Protein AF-A0A2G5FBD2-F1 (afdb_monomer)

Foldseek 3Di:
DVVQQKDKDWQKKKKFFPADDDPPWDKDKDKAWADDPQFKIKIKIFIAGPPPRHTGMIMIIIIFMARNVVRDTDGDDPVNCVVCVVRHDPDDHPDDDPPDDQDDDDPVQFPDKDWFDADDPVQADPVQWGDPVVVVVVQCVRVVVCVVFKDWRMKMKGFDDTHHRPWIKMKTKHWDADPVRWIKIWIWIDTPVRHTGMTMMITIDTDDPDPPPDDDDDDPDDD

Organism: Aquilegia coerulea (NCBI:txid218851)

InterPro domains:
  IPR002864 Acyl-ACP thioesterase, N-terminal hotdog domain [PF01643] (1-82)
  IPR029069 HotDog domain superfamily [SSF54637] (1-96)
  IPR029069 HotDog domain superfamily [SSF54637] (103-205)
  IPR045023 Acyl-[acyl-carrier-protein] hydrolase FATA/B [PTHR31727] (1-208)
  IPR049427 Acyl-ACP thioesterase-like, C-terminal domain [PF20791] (108-205)

Nearest PDB structures (foldseek):
  5x04-assembly1_A  TM=9.557E-01  e=6.098E-27  Umbellularia californica
  5x04-assembly1_B  TM=9.628E-01  e=6.618E-26  Umbellularia californica
  8qs0-assembly2_DDD  TM=9.127E-01  e=4.480E-23  Lemna aequinoctialis
  8qrt-assembly2_DDD  TM=9.025E-01  e=4.862E-22  Lemna aequinoctialis
  8qs0-assembly2_CCC  TM=9.019E-01  e=2.033E-21  Lemna aequinoctialis

Sequence (223 aa):
MSKRNLIWVVARMQILVNRYPTWGDTVQVDTWVAANGKNGMRRDWLVRDGNSGETLARASSKWVMMNTSTRKLSKMPDDVRVEIEPYFMDCAPIVEEDGRKLPKLDESTSDYVRNGLTPRWNDLDLNQHVNNVKYIGWILESSISMLENHELAGITLEYRKECRKDNVLQSLTAVSKDAKGWPECVHLLRLDSGAEVVRGSTMWRPKRINNFGSVGRIPTDGM

Solvent-accessible surface area (backbone atoms only — not comparable to full-atom values): 12868 Å² total; per-residue (Å²): 95,70,95,70,42,41,44,85,41,70,42,32,40,38,38,41,42,75,47,83,83,58,94,89,63,55,72,42,79,48,73,53,37,24,77,38,76,92,45,29,38,30,41,40,38,44,31,22,35,60,86,79,63,46,71,24,32,39,28,36,32,39,32,37,36,30,28,70,85,79,72,40,82,39,78,61,52,68,70,55,43,67,71,49,54,86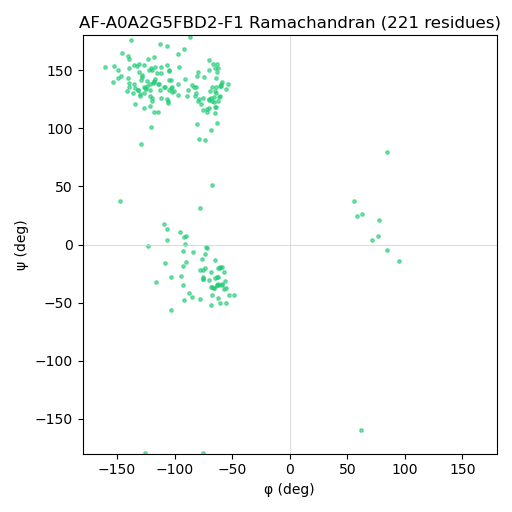,64,38,48,96,69,80,74,90,50,82,79,79,81,72,78,79,79,88,77,50,81,92,68,29,80,37,79,47,73,76,48,63,57,53,80,88,42,40,41,99,83,58,30,55,34,75,69,53,56,54,53,58,58,47,65,75,45,53,79,49,56,77,62,28,40,77,34,29,39,39,38,40,49,70,48,88,48,44,66,89,43,46,28,33,34,36,32,28,77,49,62,46,98,86,66,35,50,30,34,42,35,36,34,22,35,82,88,66,50,61,25,34,41,33,38,38,34,38,37,72,52,77,87,73,82,80,82,80,80,76,85,75,80,81,79,76,131

pLDDT: mean 88.01, std 12.95, range [35.06, 98.44]

Radius of gyration: 20.53 Å; Cα contacts (8 Å, |Δi|>4): 442; chains: 1; bounding box: 58×59×48 Å

Structure (mmCIF, N/CA/C/O backbone):
data_AF-A0A2G5FBD2-F1
#
_entry.id   AF-A0A2G5FBD2-F1
#
loop_
_atom_site.group_PDB
_atom_site.id
_atom_site.type_symbol
_atom_site.label_atom_id
_atom_site.label_alt_id
_atom_site.label_comp_id
_atom_site.label_asym_id
_atom_site.label_entity_id
_atom_site.label_seq_id
_atom_site.pdbx_PDB_ins_code
_atom_site.Cartn_x
_atom_site.Cartn_y
_atom_site.Cartn_z
_atom_site.occupancy
_atom_site.B_iso_or_equiv
_atom_site.auth_seq_id
_atom_site.auth_comp_id
_atom_site.auth_asym_id
_atom_site.auth_atom_id
_atom_site.pdbx_PDB_model_num
ATOM 1 N N . MET A 1 1 ? -18.553 -1.913 16.899 1.00 76.12 1 MET A N 1
ATOM 2 C CA . MET A 1 1 ? -18.626 -1.393 15.500 1.00 76.12 1 MET A CA 1
ATOM 3 C C . MET A 1 1 ? -19.766 -1.947 14.635 1.00 76.12 1 MET A C 1
ATOM 5 O O . MET A 1 1 ? -20.567 -1.147 14.161 1.00 76.12 1 MET A O 1
ATOM 9 N N . SER A 1 2 ? -19.887 -3.266 14.421 1.00 76.38 2 SER A N 1
ATOM 10 C CA . SER A 1 2 ? -20.839 -3.845 13.443 1.00 76.38 2 SER A CA 1
ATOM 11 C C . SER A 1 2 ? -22.308 -3.486 13.692 1.00 76.38 2 SER A C 1
ATOM 13 O O . SER A 1 2 ? -23.039 -3.224 12.745 1.00 76.38 2 SER A O 1
ATOM 15 N N . LYS A 1 3 ? -22.721 -3.348 14.963 1.00 82.75 3 LYS A N 1
ATOM 16 C CA . LYS A 1 3 ? -24.074 -2.894 15.350 1.00 82.75 3 LYS A CA 1
ATOM 17 C C . LYS A 1 3 ? -24.451 -1.504 14.807 1.00 82.75 3 LYS A C 1
ATOM 19 O O . LYS A 1 3 ? -25.628 -1.174 14.766 1.00 82.75 3 LYS A O 1
ATOM 24 N N . ARG A 1 4 ? -23.469 -0.684 14.408 1.00 82.12 4 ARG A N 1
ATOM 25 C CA . ARG A 1 4 ? -23.667 0.669 13.854 1.00 82.12 4 ARG A CA 1
ATOM 26 C C . ARG A 1 4 ? -23.424 0.751 12.348 1.00 82.12 4 ARG A C 1
ATOM 28 O O . ARG A 1 4 ? -23.297 1.855 11.822 1.00 82.12 4 ARG A O 1
ATOM 35 N N . ASN A 1 5 ? -23.337 -0.390 11.659 1.00 89.25 5 ASN A N 1
ATOM 36 C CA . ASN A 1 5 ? -23.013 -0.444 10.233 1.00 89.25 5 ASN A CA 1
ATOM 37 C C . ASN A 1 5 ? -21.687 0.268 9.921 1.00 89.25 5 ASN A C 1
ATOM 39 O O . ASN A 1 5 ? -21.585 0.966 8.920 1.00 89.25 5 ASN A O 1
ATOM 43 N N . LEU A 1 6 ? -20.685 0.152 10.802 1.00 90.00 6 LEU A N 1
ATOM 44 C CA . LEU A 1 6 ? -19.371 0.777 10.629 1.00 90.00 6 LEU A CA 1
ATOM 45 C C . LEU A 1 6 ? -18.306 -0.269 10.311 1.00 90.00 6 LEU A C 1
ATOM 47 O O . LEU A 1 6 ? -18.231 -1.299 10.984 1.00 90.00 6 LEU A O 1
ATOM 51 N N . ILE A 1 7 ? -17.460 0.047 9.333 1.00 90.62 7 ILE A N 1
ATOM 52 C CA . ILE A 1 7 ? -16.270 -0.725 8.963 1.00 90.62 7 ILE A CA 1
ATOM 53 C C . ILE A 1 7 ? -15.031 0.167 8.950 1.00 90.62 7 ILE A C 1
ATOM 55 O O . ILE A 1 7 ? -15.121 1.377 8.729 1.00 90.62 7 ILE A O 1
ATOM 59 N N . TRP A 1 8 ? -13.872 -0.451 9.157 1.00 90.88 8 TRP A N 1
ATOM 60 C CA . TRP A 1 8 ? -12.580 0.182 8.928 1.00 90.88 8 TRP A CA 1
ATOM 61 C C . TRP A 1 8 ? -12.220 0.117 7.449 1.00 90.88 8 TRP A C 1
ATOM 63 O O . TRP A 1 8 ? -12.241 -0.958 6.853 1.00 90.88 8 TRP A O 1
ATOM 73 N N . VAL A 1 9 ? -11.834 1.256 6.884 1.00 91.94 9 VAL A N 1
ATOM 74 C CA . VAL A 1 9 ? -11.276 1.337 5.533 1.00 91.94 9 VAL A CA 1
ATOM 75 C C . VAL A 1 9 ? -9.910 2.012 5.585 1.00 91.94 9 VAL A C 1
ATOM 77 O O . VAL A 1 9 ? -9.696 2.960 6.348 1.00 91.94 9 VAL A O 1
ATOM 80 N N . VAL A 1 10 ? -8.971 1.510 4.786 1.00 94.06 10 VAL A N 1
ATOM 81 C CA . VAL A 1 10 ? -7.649 2.126 4.626 1.00 94.06 10 VAL A CA 1
ATOM 82 C C . VAL A 1 10 ? -7.815 3.336 3.719 1.00 94.06 10 VAL A C 1
ATOM 84 O O . VAL A 1 10 ? -8.267 3.188 2.592 1.00 94.06 10 VAL A O 1
ATOM 87 N N . ALA A 1 11 ? -7.462 4.524 4.198 1.00 93.94 11 ALA A N 1
ATOM 88 C CA . ALA A 1 11 ? -7.479 5.753 3.404 1.00 93.94 11 ALA A CA 1
ATOM 89 C C . ALA A 1 11 ? -6.119 6.025 2.750 1.00 93.94 11 ALA A C 1
ATOM 91 O O . ALA A 1 11 ? -6.050 6.527 1.630 1.00 93.94 11 ALA A O 1
ATOM 92 N N . ARG A 1 12 ? -5.026 5.682 3.442 1.00 94.31 12 ARG A N 1
ATOM 93 C CA . ARG A 1 12 ? -3.659 5.882 2.952 1.00 94.31 12 ARG A CA 1
ATOM 94 C C . ARG A 1 12 ? -2.732 4.777 3.445 1.00 94.31 12 ARG A C 1
ATOM 96 O O . ARG A 1 12 ? -2.887 4.330 4.580 1.00 94.31 12 ARG A O 1
ATOM 103 N N . MET A 1 13 ? -1.766 4.381 2.625 1.00 95.44 13 MET A N 1
ATOM 104 C CA . MET A 1 13 ? -0.666 3.480 2.984 1.00 95.44 13 MET A CA 1
ATOM 105 C C . MET A 1 13 ? 0.644 4.056 2.452 1.00 95.44 13 MET A C 1
ATOM 107 O O . MET A 1 13 ? 0.693 4.475 1.300 1.00 95.44 13 MET A O 1
ATOM 111 N N . GLN A 1 14 ? 1.692 4.061 3.265 1.00 96.12 14 GLN A N 1
ATOM 112 C CA . GLN A 1 14 ? 3.043 4.434 2.861 1.00 96.12 14 GLN A CA 1
ATOM 113 C C . GLN A 1 14 ? 4.002 3.344 3.328 1.00 96.12 14 GLN A C 1
ATOM 115 O O . GLN A 1 14 ? 3.986 2.966 4.498 1.00 96.12 14 GLN A O 1
ATOM 120 N N . ILE A 1 15 ? 4.814 2.826 2.414 1.00 96.69 15 ILE A N 1
ATOM 121 C CA . ILE A 1 15 ? 5.791 1.766 2.660 1.00 96.69 15 ILE A CA 1
ATOM 122 C C . ILE A 1 15 ? 7.136 2.268 2.164 1.00 96.69 15 ILE A C 1
ATOM 124 O O . ILE A 1 15 ? 7.246 2.726 1.030 1.00 96.69 15 ILE A O 1
ATOM 128 N N . LEU A 1 16 ? 8.154 2.151 3.005 1.00 97.25 16 LEU A N 1
ATOM 129 C CA . LEU A 1 16 ? 9.543 2.427 2.676 1.00 97.25 16 LEU A CA 1
ATOM 130 C C . LEU A 1 16 ? 10.336 1.142 2.877 1.00 97.25 16 LEU A C 1
ATOM 132 O O . LEU A 1 16 ? 10.330 0.563 3.965 1.00 97.25 16 LEU A O 1
ATOM 136 N N . VAL A 1 17 ? 11.015 0.697 1.829 1.00 96.94 17 VAL A N 1
ATOM 137 C CA . VAL A 1 17 ? 11.845 -0.506 1.849 1.00 96.94 17 VAL A CA 1
ATOM 138 C C . VAL A 1 17 ? 13.295 -0.058 1.854 1.00 96.94 17 VAL A C 1
ATOM 140 O O . VAL A 1 17 ? 13.728 0.619 0.931 1.00 96.94 17 VAL A O 1
ATOM 143 N N . ASN A 1 18 ? 14.070 -0.445 2.859 1.00 95.56 18 ASN A N 1
ATOM 144 C CA . ASN A 1 18 ? 15.506 -0.175 2.930 1.00 95.56 18 ASN A CA 1
ATOM 145 C C . ASN A 1 18 ? 16.311 -1.273 2.215 1.00 95.56 18 ASN A C 1
ATOM 147 O O . ASN A 1 18 ? 17.262 -0.976 1.485 1.00 95.56 18 ASN A O 1
ATOM 151 N N . ARG A 1 19 ? 15.913 -2.536 2.418 1.00 95.00 19 ARG A N 1
ATOM 152 C CA . ARG A 1 19 ? 16.525 -3.734 1.831 1.00 95.00 19 ARG A CA 1
ATOM 153 C C . ARG A 1 19 ? 15.484 -4.848 1.731 1.00 95.00 19 ARG A C 1
ATOM 155 O O . ARG A 1 19 ? 14.701 -5.044 2.656 1.00 95.00 19 ARG A O 1
ATOM 162 N N . TYR A 1 20 ? 15.499 -5.589 0.627 1.00 95.38 20 TYR A N 1
ATOM 163 C CA . TYR A 1 20 ? 14.701 -6.804 0.494 1.00 95.38 20 TYR A CA 1
ATOM 164 C C . TYR A 1 20 ? 15.397 -7.991 1.178 1.00 95.38 20 TYR A C 1
ATOM 166 O O . TYR A 1 20 ? 16.609 -8.154 0.999 1.00 95.38 20 TYR A O 1
ATOM 174 N N . PRO A 1 21 ? 14.668 -8.818 1.950 1.00 95.19 21 PRO A N 1
ATOM 175 C CA . PRO A 1 21 ? 15.194 -10.098 2.408 1.00 95.19 21 PRO A CA 1
ATOM 176 C C . PRO A 1 21 ? 15.389 -11.042 1.216 1.00 95.19 21 PRO A C 1
ATOM 178 O O . PRO A 1 21 ? 14.728 -10.917 0.179 1.00 95.19 21 PRO A O 1
ATOM 181 N N . THR A 1 22 ? 16.295 -11.994 1.374 1.00 94.38 22 THR A N 1
ATOM 182 C CA . THR A 1 22 ? 16.583 -13.050 0.404 1.00 94.38 22 THR A CA 1
ATOM 183 C C . THR A 1 22 ? 16.043 -14.393 0.882 1.00 94.38 22 THR A C 1
ATOM 185 O O . THR A 1 22 ? 15.537 -14.532 1.996 1.00 94.38 22 THR A O 1
ATOM 188 N N . TRP A 1 23 ? 16.078 -15.394 0.005 1.00 95.50 23 TRP A N 1
ATOM 189 C CA . TRP A 1 23 ? 15.607 -16.728 0.354 1.00 95.50 23 TRP A CA 1
ATOM 190 C C . TRP A 1 23 ? 16.419 -17.304 1.523 1.00 95.50 23 TRP A C 1
ATOM 192 O O . TRP A 1 23 ? 17.644 -17.336 1.467 1.00 95.50 23 TRP A O 1
ATOM 202 N N . GLY A 1 24 ? 15.723 -17.767 2.563 1.00 95.12 24 GLY A N 1
ATOM 203 C CA . GLY A 1 24 ? 16.330 -18.291 3.789 1.00 95.12 24 GLY A CA 1
ATOM 204 C C . GLY A 1 24 ? 16.473 -17.268 4.921 1.00 95.12 24 GLY A C 1
ATOM 205 O O . GLY A 1 24 ? 16.657 -17.678 6.067 1.00 95.12 24 GLY A O 1
ATOM 206 N N . ASP A 1 25 ? 16.322 -15.967 4.649 1.00 95.75 25 ASP A N 1
ATOM 207 C CA . ASP A 1 25 ? 16.365 -14.945 5.699 1.00 95.75 25 ASP A CA 1
ATOM 208 C C . ASP A 1 25 ? 15.148 -15.071 6.628 1.00 95.75 25 ASP A C 1
ATOM 210 O O . ASP A 1 25 ? 14.003 -15.208 6.190 1.00 95.75 25 ASP A O 1
ATOM 214 N N . THR A 1 26 ? 15.389 -14.975 7.935 1.00 97.62 26 THR A N 1
ATOM 215 C CA . THR A 1 26 ? 14.318 -14.836 8.929 1.00 97.62 26 THR A CA 1
ATOM 216 C C . THR A 1 26 ? 14.009 -13.359 9.120 1.00 97.62 26 THR A C 1
ATOM 218 O O . THR A 1 26 ? 14.922 -12.555 9.299 1.00 97.62 26 THR A O 1
ATOM 221 N N . VAL A 1 27 ? 12.727 -12.993 9.114 1.00 97.81 27 VAL A N 1
ATOM 222 C CA . VAL A 1 27 ? 12.282 -11.614 9.353 1.00 97.81 27 VAL A CA 1
ATOM 223 C C . VAL A 1 27 ? 11.407 -11.533 10.596 1.00 97.81 27 VAL A C 1
ATOM 225 O O . VAL A 1 27 ? 10.554 -12.389 10.827 1.00 97.81 27 VAL A O 1
ATOM 228 N N . GLN A 1 28 ? 11.594 -10.477 11.379 1.00 98.31 28 GLN A N 1
ATOM 229 C CA . GLN A 1 28 ? 10.707 -10.102 12.472 1.00 98.31 28 GLN A CA 1
ATOM 230 C C . GLN A 1 28 ? 9.788 -8.974 12.007 1.00 98.31 28 GLN A C 1
ATOM 232 O O . GLN A 1 28 ? 10.248 -7.986 11.433 1.00 98.31 28 GLN A O 1
ATOM 237 N N . VAL A 1 29 ? 8.489 -9.114 12.268 1.00 98.31 29 VAL A N 1
ATOM 238 C CA . VAL A 1 29 ? 7.484 -8.099 11.943 1.00 98.31 29 VAL A CA 1
ATOM 239 C C . VAL A 1 29 ? 6.829 -7.625 13.227 1.00 98.31 29 VAL A C 1
ATOM 241 O O . VAL A 1 29 ? 6.096 -8.374 13.870 1.00 98.31 29 VAL A O 1
ATOM 244 N N . ASP A 1 30 ? 7.053 -6.361 13.561 1.00 97.44 30 ASP A N 1
ATOM 245 C CA . ASP A 1 30 ? 6.376 -5.686 14.659 1.00 97.44 30 ASP A CA 1
ATOM 246 C C . ASP A 1 30 ? 5.276 -4.785 14.085 1.00 97.44 30 ASP A C 1
ATOM 248 O O . ASP A 1 30 ? 5.491 -4.073 13.100 1.00 97.44 30 ASP A O 1
ATOM 252 N N . THR A 1 31 ? 4.086 -4.801 14.685 1.00 97.38 31 THR A N 1
ATOM 253 C CA . THR A 1 31 ? 2.990 -3.895 14.317 1.00 97.38 31 THR A CA 1
ATOM 254 C C . THR A 1 31 ? 2.246 -3.421 15.548 1.00 97.38 31 THR A C 1
ATOM 256 O O . THR A 1 31 ? 2.033 -4.172 16.498 1.00 97.38 31 THR A O 1
ATOM 259 N N . TRP A 1 32 ? 1.826 -2.166 15.517 1.00 96.81 32 TRP A N 1
ATOM 260 C CA . TRP A 1 32 ? 1.035 -1.553 16.570 1.00 96.81 32 TRP A CA 1
ATOM 261 C C . TRP A 1 32 ? 0.059 -0.557 15.959 1.00 96.81 32 TRP A C 1
ATOM 263 O O . TRP A 1 32 ? 0.153 -0.174 14.787 1.00 96.81 32 TRP A O 1
ATOM 273 N N . VAL A 1 33 ? -0.920 -0.169 16.763 1.00 95.88 33 VAL A N 1
ATOM 274 C CA . VAL A 1 33 ? -1.891 0.861 16.416 1.00 95.88 33 VAL A CA 1
ATOM 275 C C . VAL A 1 33 ? -1.661 2.081 17.290 1.00 95.88 33 VAL A C 1
ATOM 277 O O . VAL A 1 33 ? -1.246 1.964 18.438 1.00 95.88 33 VAL A O 1
ATOM 280 N N . ALA A 1 34 ? -1.927 3.254 16.739 1.00 94.56 34 ALA A N 1
ATOM 281 C CA . ALA A 1 34 ? -1.856 4.524 17.440 1.00 94.56 34 ALA A CA 1
ATOM 282 C C . ALA A 1 34 ? -3.033 5.405 17.011 1.00 94.56 34 ALA A C 1
ATOM 284 O O . ALA A 1 34 ? -3.625 5.211 15.942 1.00 94.56 34 ALA A O 1
ATOM 285 N N . ALA A 1 35 ? -3.369 6.403 17.823 1.00 92.12 35 ALA A N 1
ATOM 286 C CA . ALA A 1 35 ? -4.366 7.389 17.435 1.00 92.12 35 ALA A CA 1
ATOM 287 C C . ALA A 1 35 ? -3.888 8.194 16.210 1.00 92.12 35 ALA A C 1
ATOM 289 O O . ALA A 1 35 ? -2.711 8.534 16.079 1.00 92.12 35 ALA A O 1
ATOM 290 N N . ASN A 1 36 ? -4.813 8.538 15.312 1.00 89.31 36 ASN A N 1
ATOM 291 C CA . ASN A 1 36 ? -4.552 9.452 14.200 1.00 89.31 36 ASN A CA 1
ATOM 292 C C . ASN A 1 36 ? -5.622 10.547 14.167 1.00 89.31 36 ASN A C 1
ATOM 294 O O . ASN A 1 36 ? -6.654 10.431 13.495 1.00 89.31 36 ASN A O 1
ATOM 298 N N . GLY A 1 37 ? -5.377 11.614 14.928 1.00 86.44 37 GLY A N 1
ATOM 299 C CA . GLY A 1 37 ? -6.371 12.651 15.191 1.00 86.44 37 GLY A CA 1
ATOM 300 C C . GLY A 1 37 ? -7.594 12.100 15.935 1.00 86.44 37 GLY A C 1
ATOM 301 O O . GLY A 1 37 ? -7.549 11.042 16.554 1.00 86.44 37 GLY A O 1
ATOM 302 N N . LYS A 1 38 ? -8.726 12.811 15.865 1.00 81.75 38 LYS A N 1
ATOM 303 C CA . LYS A 1 38 ? -9.932 12.428 16.622 1.00 81.75 38 LYS A CA 1
ATOM 304 C C . LYS A 1 38 ? -10.688 11.231 16.036 1.00 81.75 38 LYS A C 1
ATOM 306 O O . LYS A 1 38 ? -11.378 10.546 16.779 1.00 81.75 38 LYS A O 1
ATOM 311 N N . ASN A 1 39 ? -10.612 10.992 14.727 1.00 85.44 39 ASN A N 1
ATOM 312 C CA . ASN A 1 39 ? -11.503 10.049 14.028 1.00 85.44 39 ASN A CA 1
ATOM 313 C C . ASN A 1 39 ? -10.774 8.928 13.278 1.00 85.44 39 ASN A C 1
ATOM 315 O O . ASN A 1 39 ? -11.431 8.104 12.647 1.00 85.44 39 ASN A O 1
ATOM 319 N N . GLY A 1 40 ? -9.444 8.920 13.304 1.00 90.88 40 GLY A N 1
ATOM 320 C CA . GLY A 1 40 ? -8.640 7.949 12.581 1.00 90.88 40 GLY A CA 1
ATOM 321 C C . GLY A 1 40 ? -7.803 7.091 13.512 1.00 90.88 40 GLY A C 1
ATOM 322 O O . GLY A 1 40 ? -7.517 7.459 14.651 1.00 90.88 40 GLY A O 1
ATOM 323 N N . MET A 1 41 ? -7.369 5.962 12.973 1.00 94.31 41 MET A N 1
ATOM 324 C CA . MET A 1 41 ? -6.363 5.098 13.572 1.00 94.31 41 MET A CA 1
ATOM 325 C C . MET A 1 41 ? -5.173 5.027 12.619 1.00 94.31 41 MET A C 1
ATOM 327 O O . MET A 1 41 ? -5.344 4.935 11.401 1.00 94.31 41 MET A O 1
ATOM 331 N N . ARG A 1 42 ? -3.967 5.076 13.171 1.00 95.25 42 ARG A N 1
ATOM 332 C CA . ARG A 1 42 ? -2.740 4.740 12.460 1.00 95.25 42 ARG A CA 1
ATOM 333 C C . ARG A 1 42 ? -2.382 3.301 12.792 1.00 95.25 42 ARG A C 1
ATOM 335 O O . ARG A 1 42 ? -2.495 2.898 13.946 1.00 95.25 42 ARG A O 1
ATOM 342 N N . ARG A 1 43 ? -1.951 2.533 11.799 1.00 96.81 43 ARG A N 1
ATOM 343 C CA . ARG A 1 43 ? -1.280 1.253 12.030 1.00 96.81 43 ARG A CA 1
ATOM 344 C C . ARG A 1 43 ? 0.089 1.319 11.392 1.00 96.81 43 ARG A C 1
ATOM 346 O O . ARG A 1 43 ? 0.187 1.656 10.211 1.00 96.81 43 ARG A O 1
ATOM 353 N N . ASP A 1 44 ? 1.091 0.996 12.189 1.00 97.31 44 ASP A N 1
ATOM 354 C CA . ASP A 1 44 ? 2.491 1.036 11.809 1.00 97.31 44 ASP A CA 1
ATOM 355 C C . ASP A 1 44 ? 3.055 -0.385 11.751 1.00 97.31 44 ASP A C 1
ATOM 357 O O . ASP A 1 44 ? 2.569 -1.297 12.433 1.00 97.31 44 ASP A O 1
ATOM 361 N N . TRP A 1 45 ? 4.071 -0.565 10.911 1.00 98.06 45 TRP A N 1
ATOM 362 C CA . TRP A 1 45 ? 4.830 -1.802 10.794 1.00 98.06 45 TRP A CA 1
ATOM 363 C C . TRP A 1 45 ? 6.322 -1.507 10.736 1.00 98.06 45 TRP A C 1
ATOM 365 O O . TRP A 1 45 ? 6.764 -0.617 10.001 1.00 98.06 45 TRP A O 1
ATOM 375 N N . LEU A 1 46 ? 7.086 -2.318 11.456 1.00 98.06 46 LEU A N 1
ATOM 376 C CA . LEU A 1 46 ? 8.535 -2.386 11.388 1.00 98.06 46 LEU A CA 1
ATOM 377 C C . LEU A 1 46 ? 8.928 -3.815 11.019 1.00 98.06 46 LEU A C 1
ATOM 379 O O . LEU A 1 46 ? 8.617 -4.758 11.740 1.00 98.06 46 LEU A O 1
ATOM 383 N N . VAL A 1 47 ? 9.608 -3.966 9.886 1.00 98.38 47 VAL A N 1
ATOM 384 C CA . VAL A 1 47 ? 10.158 -5.245 9.438 1.00 98.38 47 VAL A CA 1
ATOM 385 C C . VAL A 1 47 ? 11.661 -5.210 9.654 1.00 98.38 47 VAL A C 1
ATOM 387 O O . VAL A 1 47 ? 12.340 -4.321 9.131 1.00 98.38 47 VAL A O 1
ATOM 390 N N . ARG A 1 48 ? 12.177 -6.172 10.416 1.00 98.44 48 ARG A N 1
ATOM 391 C CA . ARG A 1 48 ? 13.596 -6.308 10.744 1.00 98.44 48 ARG A CA 1
ATOM 392 C C . ARG A 1 48 ? 14.146 -7.652 10.306 1.00 98.44 48 ARG A C 1
ATOM 394 O O . ARG A 1 48 ? 13.430 -8.648 10.265 1.00 98.44 48 ARG A O 1
ATOM 401 N N . ASP A 1 49 ? 15.428 -7.659 9.992 1.00 97.75 49 ASP A N 1
ATOM 402 C CA . ASP A 1 49 ? 16.211 -8.869 9.806 1.00 97.75 49 ASP A CA 1
ATOM 403 C C . ASP A 1 49 ? 16.363 -9.573 11.159 1.00 97.75 49 ASP A C 1
ATOM 405 O O . ASP A 1 49 ? 16.766 -8.951 12.143 1.00 97.75 49 ASP A O 1
ATOM 409 N N . GLY A 1 50 ? 16.001 -10.852 11.228 1.00 96.06 50 GLY A N 1
ATOM 410 C CA . GLY A 1 50 ? 15.954 -11.601 12.484 1.00 96.06 50 GLY A CA 1
ATOM 411 C C . GLY A 1 50 ? 17.329 -11.857 13.100 1.00 96.06 50 GLY A C 1
ATOM 412 O O . GLY A 1 50 ? 17.422 -12.039 14.310 1.00 96.06 50 GLY A O 1
ATOM 413 N N . ASN A 1 51 ? 18.392 -11.835 12.292 1.00 94.44 51 ASN A N 1
ATOM 414 C CA . ASN A 1 51 ? 19.749 -12.115 12.756 1.00 94.44 51 ASN A CA 1
ATOM 415 C C . ASN A 1 51 ? 20.479 -10.834 13.170 1.00 94.44 51 ASN A C 1
ATOM 417 O O . ASN A 1 51 ? 21.101 -10.778 14.227 1.00 94.44 51 ASN A O 1
ATOM 421 N N . SER A 1 52 ? 20.416 -9.801 12.331 1.00 95.94 52 SER A N 1
ATOM 422 C CA . SER A 1 52 ? 21.147 -8.544 12.541 1.00 95.94 52 SER A CA 1
ATOM 423 C C . SER A 1 52 ? 20.339 -7.474 13.277 1.00 95.94 52 SER A C 1
ATOM 425 O O . SER A 1 52 ? 20.917 -6.510 13.777 1.00 95.94 52 SER A O 1
ATOM 427 N N . GLY A 1 53 ? 19.009 -7.593 13.314 1.00 96.12 53 GLY A N 1
ATOM 428 C CA . GLY A 1 53 ? 18.114 -6.541 13.798 1.00 96.12 53 GLY A CA 1
ATOM 429 C C . GLY A 1 53 ? 18.002 -5.334 12.855 1.00 96.12 53 GLY A C 1
ATOM 430 O O . GLY A 1 53 ? 17.327 -4.358 13.196 1.00 96.12 53 GLY A O 1
ATOM 431 N N . GLU A 1 54 ? 18.640 -5.377 11.678 1.00 97.25 54 GLU A N 1
ATOM 432 C CA . GLU A 1 54 ? 18.599 -4.303 10.683 1.00 97.25 54 GLU A CA 1
ATOM 433 C C . GLU A 1 54 ? 17.155 -4.044 10.233 1.00 97.25 54 GLU A C 1
ATOM 435 O O . GLU A 1 54 ? 16.395 -4.970 9.957 1.00 97.25 54 GLU A O 1
ATOM 440 N N . THR A 1 55 ? 16.766 -2.773 10.115 1.00 97.88 55 THR A N 1
ATOM 441 C CA . THR A 1 55 ? 15.457 -2.411 9.557 1.00 97.88 55 THR A CA 1
ATOM 442 C C . THR A 1 55 ? 15.423 -2.662 8.051 1.00 97.88 55 THR A C 1
ATOM 444 O O . THR A 1 55 ? 16.083 -1.964 7.281 1.00 97.88 55 THR A O 1
ATOM 447 N N . LEU A 1 56 ? 14.589 -3.612 7.634 1.00 97.81 56 LEU A N 1
ATOM 448 C CA . LEU A 1 56 ? 14.357 -3.974 6.236 1.00 97.81 56 LEU A CA 1
ATOM 449 C C . LEU A 1 56 ? 13.309 -3.079 5.587 1.00 97.81 56 LEU A C 1
ATOM 451 O O . LEU A 1 56 ? 13.504 -2.601 4.470 1.00 97.81 56 LEU A O 1
ATOM 455 N N . ALA A 1 57 ? 12.202 -2.832 6.286 1.00 98.19 57 ALA A N 1
ATOM 456 C CA . ALA A 1 57 ? 11.119 -1.993 5.798 1.00 98.19 57 ALA A CA 1
ATOM 457 C C . ALA A 1 57 ? 10.343 -1.351 6.950 1.00 98.19 57 ALA A C 1
ATOM 459 O O . ALA A 1 57 ? 10.271 -1.880 8.060 1.00 98.19 57 ALA A O 1
ATOM 460 N N . ARG A 1 58 ? 9.732 -0.206 6.661 1.00 98.25 58 ARG A N 1
ATOM 461 C CA . ARG A 1 58 ? 8.803 0.496 7.548 1.00 98.25 58 ARG A CA 1
ATOM 462 C C . ARG A 1 58 ? 7.545 0.815 6.767 1.00 98.25 58 ARG A C 1
ATOM 464 O O . ARG A 1 58 ? 7.626 1.187 5.598 1.00 98.25 58 ARG A O 1
ATOM 471 N N . ALA A 1 59 ? 6.392 0.702 7.404 1.00 97.62 59 ALA A N 1
ATOM 472 C CA . ALA A 1 59 ? 5.142 1.115 6.793 1.00 97.62 59 ALA A CA 1
ATOM 473 C C . ALA A 1 59 ? 4.235 1.815 7.795 1.00 97.62 59 ALA A C 1
ATOM 475 O O . ALA A 1 59 ? 4.275 1.532 8.990 1.00 97.62 59 ALA A O 1
ATOM 476 N N . SER A 1 60 ? 3.390 2.701 7.285 1.00 96.69 60 SER A N 1
ATOM 477 C CA . SER A 1 60 ? 2.334 3.347 8.051 1.00 96.69 60 SER A CA 1
ATOM 478 C C . SER A 1 60 ? 1.068 3.446 7.212 1.00 96.69 60 SER A C 1
ATOM 480 O O . SER A 1 60 ? 1.107 3.744 6.017 1.00 96.69 60 SER A O 1
ATOM 482 N N . SER A 1 61 ? -0.073 3.194 7.842 1.00 95.88 61 SER A N 1
ATOM 483 C CA . SER A 1 61 ? -1.390 3.295 7.221 1.00 95.88 61 SER A CA 1
ATOM 484 C C . SER A 1 61 ? -2.329 4.148 8.050 1.00 95.88 61 SER A C 1
ATOM 486 O O . SER A 1 61 ? -2.309 4.108 9.281 1.00 95.88 61 SER A O 1
ATOM 488 N N . LYS A 1 62 ? -3.203 4.879 7.361 1.00 95.12 62 LYS A N 1
ATOM 489 C CA . LYS A 1 62 ? -4.286 5.652 7.967 1.00 95.12 62 LYS A CA 1
ATOM 490 C C . LYS A 1 62 ? -5.607 4.955 7.710 1.00 95.12 62 LYS A C 1
ATOM 492 O O . LYS A 1 62 ? -5.975 4.715 6.560 1.00 95.12 62 LYS A O 1
ATOM 497 N N . TRP A 1 63 ? -6.327 4.689 8.786 1.00 95.06 63 TRP A N 1
ATOM 498 C CA . TRP A 1 63 ? -7.622 4.033 8.782 1.00 95.06 63 TRP A CA 1
ATOM 499 C C . TRP A 1 63 ? -8.696 5.005 9.240 1.00 95.06 63 TRP A C 1
ATOM 501 O O . TRP A 1 63 ? -8.507 5.764 10.196 1.00 95.06 63 TRP A O 1
ATOM 511 N N . VAL A 1 64 ? -9.834 4.960 8.562 1.00 93.94 64 VAL A N 1
ATOM 512 C CA . VAL A 1 64 ? -11.019 5.757 8.882 1.00 93.94 64 VAL A CA 1
ATOM 513 C C . VAL A 1 64 ? -12.244 4.857 8.913 1.00 93.94 64 VAL A C 1
ATOM 515 O O . VAL A 1 64 ? -12.261 3.790 8.296 1.00 93.94 64 VAL A O 1
ATOM 518 N N . MET A 1 65 ? -13.272 5.276 9.646 1.00 92.19 65 MET A N 1
ATOM 519 C CA . MET A 1 65 ? -14.532 4.546 9.671 1.00 92.19 65 MET A CA 1
ATOM 520 C C . MET A 1 65 ? -15.420 4.965 8.505 1.00 92.19 65 MET A C 1
ATOM 522 O O . MET A 1 65 ? -15.582 6.154 8.220 1.00 92.19 65 MET A O 1
ATOM 526 N N . MET A 1 66 ? -16.045 3.984 7.868 1.00 91.31 66 MET A N 1
ATOM 527 C CA . MET A 1 66 ? -17.067 4.187 6.850 1.00 91.31 66 MET A CA 1
ATOM 528 C C . MET A 1 66 ? -18.362 3.514 7.288 1.00 91.31 66 MET A C 1
ATOM 530 O O . MET A 1 66 ? -18.353 2.392 7.795 1.00 91.31 66 MET A O 1
ATOM 534 N N . ASN A 1 67 ? -19.484 4.195 7.071 1.00 91.44 67 ASN A N 1
ATOM 535 C CA . ASN A 1 67 ? -20.793 3.591 7.238 1.00 91.44 67 ASN A CA 1
ATOM 536 C C . ASN A 1 67 ? -21.142 2.744 6.002 1.00 91.44 67 ASN A C 1
ATOM 538 O O . ASN A 1 67 ? -21.148 3.253 4.882 1.00 91.44 67 ASN A O 1
ATOM 542 N N . THR A 1 68 ? -21.444 1.463 6.191 1.00 87.94 68 THR A N 1
ATOM 543 C CA . THR A 1 68 ? -21.679 0.506 5.101 1.00 87.94 68 THR A CA 1
ATOM 544 C C . THR A 1 68 ? -22.980 0.767 4.351 1.00 87.94 68 THR A C 1
ATOM 546 O O . THR A 1 68 ? -23.033 0.516 3.150 1.00 87.94 68 THR A O 1
ATOM 549 N N . SER A 1 69 ? -24.002 1.313 5.018 1.00 88.81 69 SER A N 1
ATOM 550 C CA . SER A 1 69 ? -25.305 1.614 4.413 1.00 88.81 69 SER A CA 1
ATOM 551 C C . SER A 1 69 ? -25.265 2.886 3.566 1.00 88.81 69 SER A C 1
ATOM 553 O O . SER A 1 69 ? -25.743 2.900 2.438 1.00 88.81 69 SER A O 1
ATOM 555 N N . THR A 1 70 ? -24.679 3.964 4.095 1.00 90.50 70 THR A N 1
ATOM 556 C CA . THR A 1 70 ? -24.632 5.272 3.412 1.00 90.50 70 THR A CA 1
ATOM 557 C C . THR A 1 70 ? -23.399 5.455 2.537 1.00 90.50 70 THR A C 1
ATOM 559 O O . THR A 1 70 ? -23.366 6.381 1.728 1.00 90.50 70 THR A O 1
ATOM 562 N N . ARG A 1 71 ? -22.376 4.607 2.714 1.00 87.19 71 ARG A N 1
ATOM 563 C CA . ARG A 1 71 ? -21.078 4.677 2.024 1.00 87.19 71 ARG A CA 1
ATOM 564 C C . ARG A 1 71 ? -20.328 5.995 2.247 1.00 87.19 71 ARG A C 1
ATOM 566 O O . ARG A 1 71 ? -19.486 6.381 1.442 1.00 87.19 71 ARG A O 1
ATOM 573 N N . LYS A 1 72 ? -20.616 6.680 3.359 1.00 89.56 72 LYS A N 1
ATOM 574 C CA . LYS A 1 72 ? -19.957 7.924 3.779 1.00 89.56 72 LYS A CA 1
ATOM 575 C C . LYS A 1 72 ? -18.986 7.669 4.927 1.00 89.56 72 LYS A C 1
ATOM 577 O O . LYS A 1 72 ? -19.198 6.774 5.748 1.00 89.56 72 LYS A O 1
ATOM 582 N N . LEU A 1 73 ? -17.936 8.487 4.993 1.00 90.69 73 LEU A N 1
ATOM 583 C CA . LEU A 1 73 ? -17.040 8.517 6.147 1.00 90.69 73 LEU A CA 1
ATOM 584 C C . LEU A 1 73 ? -17.827 8.901 7.402 1.00 90.69 73 LEU A C 1
ATOM 586 O O . LEU A 1 73 ? -18.654 9.814 7.375 1.00 90.69 73 LEU A O 1
ATOM 590 N N . SER A 1 74 ? -17.556 8.199 8.496 1.00 90.25 74 SER A N 1
ATOM 591 C CA . SER A 1 74 ? -18.176 8.428 9.795 1.00 90.25 74 SER A CA 1
ATOM 592 C C . SER A 1 74 ? -17.129 8.879 10.800 1.00 90.25 74 SER A C 1
ATOM 594 O O . SER A 1 74 ? -15.981 8.436 10.772 1.00 90.25 74 SER A O 1
ATOM 596 N N . LYS A 1 75 ? -17.548 9.728 11.742 1.00 90.31 75 LYS A N 1
ATOM 597 C CA . LYS A 1 75 ? -16.777 9.945 12.969 1.00 90.31 75 LYS A CA 1
ATOM 598 C C . LYS A 1 75 ? -16.714 8.645 13.766 1.00 90.31 75 LYS A C 1
ATOM 600 O O . LYS A 1 75 ? -17.603 7.798 13.642 1.00 90.31 75 LYS A O 1
ATOM 605 N N . MET A 1 76 ? -15.675 8.526 14.584 1.00 88.56 76 MET A N 1
ATOM 606 C CA . MET A 1 76 ? -15.518 7.421 15.523 1.00 88.56 76 MET A CA 1
ATOM 607 C C . MET A 1 76 ? -16.466 7.632 16.710 1.00 88.56 76 MET A C 1
ATOM 609 O O . MET A 1 76 ? -16.291 8.629 17.414 1.00 88.56 76 MET A O 1
ATOM 613 N N . PRO A 1 77 ? -17.463 6.752 16.928 1.00 89.81 77 PRO A N 1
ATOM 614 C CA . PRO A 1 77 ? -18.328 6.831 18.101 1.00 89.81 77 PRO A CA 1
ATOM 615 C C . PRO A 1 77 ? -17.529 6.629 19.392 1.00 89.81 77 PRO A C 1
ATOM 617 O O . PRO A 1 77 ? -16.556 5.873 19.396 1.00 89.81 77 PRO A O 1
ATOM 620 N N . ASP A 1 78 ? -17.958 7.264 20.482 1.00 89.38 78 ASP A N 1
ATOM 621 C CA . ASP A 1 78 ? -17.216 7.244 21.749 1.00 89.38 78 ASP A CA 1
ATOM 622 C C . ASP A 1 78 ? -17.100 5.844 22.350 1.00 89.38 78 ASP A C 1
ATOM 624 O O . ASP A 1 78 ? -16.056 5.489 22.879 1.00 89.38 78 ASP A O 1
ATOM 628 N N . ASP A 1 79 ? -18.118 5.000 22.204 1.00 88.56 79 ASP A N 1
ATOM 629 C CA . ASP A 1 79 ? -18.052 3.634 22.718 1.00 88.56 79 ASP A CA 1
ATOM 630 C C . ASP A 1 79 ? -17.043 2.767 21.953 1.00 88.56 79 ASP A C 1
ATOM 632 O O . ASP A 1 79 ? -16.307 1.996 22.557 1.00 88.56 79 ASP A O 1
ATOM 636 N N . VAL A 1 80 ? -16.924 2.962 20.636 1.00 87.69 80 VAL A N 1
ATOM 637 C CA . VAL A 1 80 ? -15.866 2.317 19.847 1.00 87.69 80 VAL A CA 1
ATOM 638 C C . VAL A 1 80 ? -14.491 2.868 20.221 1.00 87.69 80 VAL A C 1
ATOM 640 O O . VAL A 1 80 ? -13.523 2.116 20.236 1.00 87.69 80 VAL A O 1
ATOM 643 N N . ARG A 1 81 ? -14.386 4.168 20.523 1.00 87.94 81 ARG A N 1
ATOM 644 C CA . ARG A 1 81 ? -13.132 4.765 20.998 1.00 87.94 81 ARG A CA 1
ATOM 645 C C . ARG A 1 81 ? -12.684 4.104 22.297 1.00 87.94 81 ARG A C 1
ATOM 647 O O . ARG A 1 81 ? -11.552 3.646 22.353 1.00 87.94 81 ARG A O 1
ATOM 654 N N . VAL A 1 82 ? -13.578 3.993 23.278 1.00 90.12 82 VAL A N 1
ATOM 655 C CA . VAL A 1 82 ? -13.294 3.352 24.571 1.00 90.12 82 VAL A CA 1
ATOM 656 C C . VAL A 1 82 ? -12.854 1.894 24.393 1.00 90.12 82 VAL A C 1
ATOM 658 O O . VAL A 1 82 ? -11.976 1.435 25.116 1.00 90.12 82 VAL A O 1
ATOM 661 N N . GLU A 1 83 ? -13.404 1.175 23.409 1.00 89.00 83 GLU A N 1
ATOM 662 C CA . GLU A 1 83 ? -12.980 -0.197 23.088 1.00 89.00 83 GLU A CA 1
ATOM 663 C C . GLU A 1 83 ? -11.538 -0.278 22.546 1.00 89.00 83 GLU A C 1
ATOM 665 O O . GLU A 1 83 ? -10.842 -1.247 22.837 1.00 89.00 83 GLU A O 1
ATOM 670 N N . ILE A 1 84 ? -11.084 0.690 21.738 1.00 89.38 84 ILE A N 1
ATOM 671 C CA . ILE A 1 84 ? -9.803 0.588 21.004 1.00 89.38 84 ILE A CA 1
ATOM 672 C C . ILE A 1 84 ? -8.660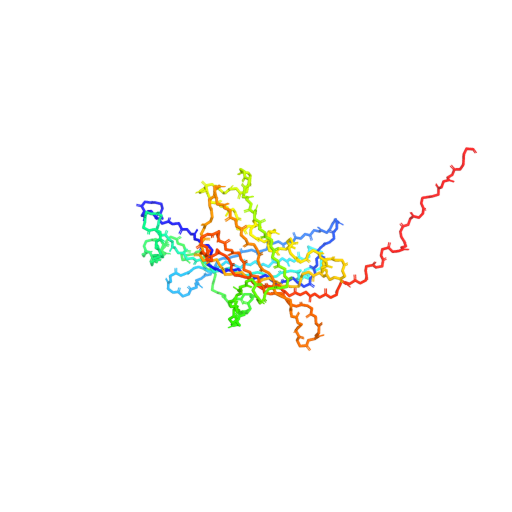 1.409 21.605 1.00 89.38 84 ILE A C 1
ATOM 674 O O . ILE A 1 84 ? -7.498 1.055 21.422 1.00 89.38 84 ILE A O 1
ATOM 678 N N . GLU A 1 85 ? -8.976 2.503 22.295 1.00 90.38 85 GLU A N 1
ATOM 679 C CA . GLU A 1 85 ? -8.009 3.442 22.866 1.00 90.38 85 GLU A CA 1
ATOM 680 C C . GLU A 1 85 ? -7.009 2.778 23.826 1.00 90.38 85 GLU A C 1
ATOM 682 O O . GLU A 1 85 ? -5.824 3.086 23.706 1.00 90.38 85 GLU A O 1
ATOM 687 N N . PRO A 1 86 ? -7.389 1.796 24.673 1.00 93.94 86 PRO A N 1
ATOM 688 C CA . PRO A 1 86 ? -6.427 1.076 25.514 1.00 93.94 86 PRO A CA 1
ATOM 689 C C . PRO A 1 86 ? -5.347 0.309 24.737 1.00 93.94 86 PRO A C 1
ATOM 691 O O . PRO A 1 86 ? -4.310 -0.028 25.301 1.00 93.94 86 PRO A O 1
ATOM 694 N N . TYR A 1 87 ? -5.580 0.014 23.455 1.00 92.31 87 TYR A N 1
ATOM 695 C CA . TYR A 1 87 ? 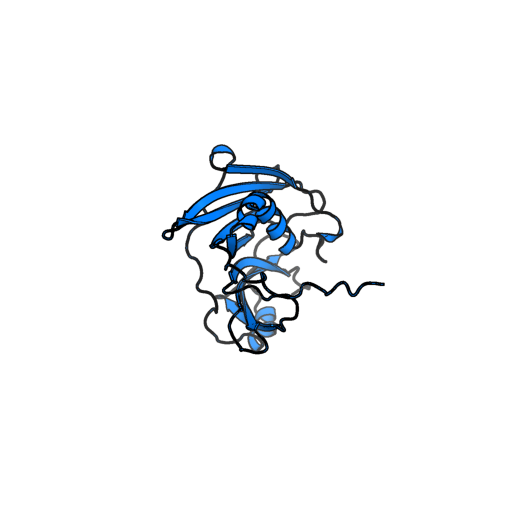-4.614 -0.666 22.589 1.00 92.31 87 TYR A CA 1
ATOM 696 C C . TYR A 1 87 ? -3.728 0.308 21.806 1.00 92.31 87 TYR A C 1
ATOM 698 O O . TYR A 1 87 ? -2.822 -0.135 21.095 1.00 92.31 87 TYR A O 1
ATOM 706 N N . PHE A 1 88 ? -3.987 1.617 21.884 1.00 93.81 88 PHE A N 1
ATOM 707 C CA . PHE A 1 88 ? -3.177 2.614 21.199 1.00 93.81 88 PHE A CA 1
ATOM 708 C C . PHE A 1 88 ? -1.852 2.829 21.918 1.00 93.81 88 PHE A C 1
ATOM 710 O O . PHE A 1 88 ? -1.793 3.152 23.100 1.00 93.81 88 PHE A O 1
ATOM 717 N N . MET A 1 89 ? -0.774 2.696 21.155 1.00 93.38 89 MET A N 1
ATOM 718 C CA . MET A 1 89 ? 0.561 3.049 21.596 1.00 93.38 89 MET A CA 1
ATOM 719 C C . MET A 1 89 ? 0.776 4.552 21.418 1.00 93.38 89 MET A C 1
ATOM 721 O O . MET A 1 89 ? 0.589 5.084 20.318 1.00 93.38 89 MET A O 1
ATOM 725 N N . ASP A 1 90 ? 1.215 5.222 22.480 1.00 90.62 90 ASP A N 1
ATOM 726 C CA . ASP A 1 90 ? 1.636 6.620 22.415 1.00 90.62 90 ASP A CA 1
ATOM 727 C C . ASP A 1 90 ? 3.047 6.711 21.822 1.00 90.62 90 ASP A C 1
ATOM 729 O O . ASP A 1 90 ? 4.060 6.558 22.503 1.00 90.62 90 ASP A O 1
ATOM 733 N N . CYS A 1 91 ? 3.108 6.849 20.500 1.00 89.69 91 CYS A N 1
ATOM 734 C CA . CYS A 1 91 ? 4.356 6.896 19.753 1.00 89.69 91 CYS A CA 1
ATOM 735 C C . CYS A 1 91 ? 4.229 7.767 18.500 1.00 89.69 91 CYS A C 1
ATOM 737 O O . CYS A 1 91 ? 3.168 7.863 17.862 1.00 89.69 91 CYS A O 1
ATOM 739 N N . ALA A 1 92 ? 5.350 8.371 18.106 1.00 88.50 92 ALA A N 1
ATOM 740 C CA . ALA A 1 92 ? 5.453 9.083 16.841 1.00 88.50 92 ALA A CA 1
ATOM 741 C C . ALA A 1 92 ? 5.294 8.115 15.645 1.00 88.50 92 ALA A C 1
ATOM 743 O O . ALA A 1 92 ? 5.616 6.930 15.767 1.00 88.50 92 ALA A O 1
ATOM 744 N N . PRO A 1 93 ? 4.797 8.589 14.486 1.00 88.62 93 PRO A N 1
ATOM 745 C CA . PRO A 1 93 ? 4.763 7.785 13.267 1.00 88.62 93 PRO A CA 1
ATOM 746 C C . PRO A 1 93 ? 6.151 7.249 12.903 1.00 88.62 93 PRO A C 1
ATOM 748 O O . PRO A 1 93 ? 7.123 8.000 12.881 1.00 88.62 93 PRO A O 1
ATOM 751 N N . ILE A 1 94 ? 6.237 5.962 12.558 1.00 92.88 94 ILE A N 1
ATOM 752 C CA . ILE A 1 94 ? 7.509 5.346 12.137 1.00 92.88 94 ILE A CA 1
ATOM 753 C C . ILE A 1 94 ? 7.952 5.761 10.725 1.00 92.88 94 ILE A C 1
ATOM 755 O O . ILE A 1 94 ? 9.123 5.632 10.353 1.00 92.88 94 ILE A O 1
ATOM 759 N N . VAL A 1 95 ? 7.000 6.247 9.931 1.00 91.44 95 VAL A N 1
ATOM 760 C CA . VAL A 1 95 ? 7.219 6.818 8.607 1.00 91.44 95 VAL A CA 1
ATOM 761 C C . VAL A 1 95 ? 6.738 8.262 8.638 1.00 91.44 95 VAL A C 1
ATOM 763 O O . VAL A 1 95 ? 5.589 8.523 8.995 1.00 91.44 95 VAL A O 1
ATOM 766 N N . GLU A 1 96 ? 7.613 9.188 8.251 1.00 86.56 96 GLU A N 1
ATOM 767 C CA . GLU A 1 96 ? 7.221 10.574 8.013 1.00 86.56 96 GLU A CA 1
ATOM 768 C C . GLU A 1 96 ? 6.256 10.641 6.831 1.00 86.56 96 GLU A C 1
ATOM 770 O O . GLU A 1 96 ? 6.486 10.041 5.774 1.00 86.56 96 GLU A O 1
ATOM 775 N N . GLU A 1 97 ? 5.152 11.357 7.020 1.00 80.56 97 GLU A N 1
ATOM 776 C CA . GLU A 1 97 ? 4.130 11.466 5.993 1.00 80.56 97 GLU A CA 1
ATOM 777 C C . GLU A 1 97 ? 4.672 12.217 4.776 1.00 80.56 97 GLU A C 1
ATOM 779 O O . GLU A 1 97 ? 5.079 13.375 4.872 1.00 80.56 97 GLU A O 1
ATOM 784 N N . ASP A 1 98 ? 4.617 11.570 3.611 1.00 77.62 98 ASP A N 1
ATOM 785 C CA . ASP A 1 98 ? 4.914 12.244 2.351 1.00 77.62 98 ASP A CA 1
ATOM 786 C C . ASP A 1 98 ? 3.812 13.271 2.039 1.00 77.62 98 ASP A C 1
ATOM 788 O O . ASP A 1 98 ? 2.736 12.927 1.547 1.00 77.62 98 ASP A O 1
ATOM 792 N N . GLY A 1 99 ? 4.064 14.541 2.359 1.00 73.12 99 GLY A N 1
ATOM 793 C CA . GLY A 1 99 ? 3.125 15.643 2.140 1.00 73.12 99 GLY A CA 1
ATOM 794 C C . GLY A 1 99 ? 2.944 16.044 0.671 1.00 73.12 99 GLY A C 1
ATOM 795 O O . GLY A 1 99 ? 2.138 16.934 0.377 1.00 73.12 99 GLY A O 1
ATOM 796 N N . ARG A 1 100 ? 3.678 15.426 -0.266 1.00 78.88 100 ARG A N 1
ATOM 797 C CA . ARG A 1 100 ? 3.543 15.719 -1.696 1.00 78.88 100 ARG A CA 1
ATOM 798 C C . ARG A 1 100 ? 2.161 15.289 -2.179 1.00 78.88 100 ARG A C 1
ATOM 800 O O . ARG A 1 100 ? 1.733 14.149 -2.001 1.00 78.88 100 ARG A O 1
ATOM 807 N N . LYS A 1 101 ? 1.446 16.216 -2.820 1.00 78.81 101 LYS A N 1
ATOM 808 C CA . LYS A 1 101 ? 0.179 15.893 -3.479 1.00 78.81 101 LYS A CA 1
ATOM 809 C C . LYS A 1 101 ? 0.466 15.038 -4.704 1.00 78.81 101 LYS A C 1
ATOM 811 O O . LYS A 1 101 ? 1.181 15.478 -5.599 1.00 78.81 101 LYS A O 1
ATOM 816 N N . LEU A 1 102 ? -0.152 13.863 -4.766 1.00 81.38 102 LEU A N 1
ATOM 817 C CA . LEU A 1 102 ? -0.113 13.029 -5.961 1.00 81.38 102 LEU A CA 1
ATOM 818 C C . LEU A 1 102 ? -0.846 13.754 -7.102 1.00 81.38 102 LEU A C 1
ATOM 820 O O . LEU A 1 102 ? -2.047 14.052 -6.952 1.00 81.38 102 LEU A O 1
ATOM 824 N N . PRO A 1 103 ? -0.154 14.078 -8.213 1.00 80.19 103 PRO A N 1
ATOM 825 C CA . PRO A 1 103 ? -0.771 14.788 -9.318 1.00 80.19 103 PRO A CA 1
ATOM 826 C C . PRO A 1 103 ? -1.901 13.946 -9.910 1.00 80.19 103 PRO A C 1
ATOM 828 O O . PRO A 1 103 ? -1.936 12.719 -9.799 1.00 80.19 103 PRO A O 1
ATOM 831 N N . LYS A 1 104 ? -2.887 14.627 -10.492 1.00 82.19 104 LYS A N 1
ATOM 832 C CA . LYS A 1 104 ? -3.969 13.945 -11.196 1.00 82.19 104 LYS A CA 1
ATOM 833 C C . LYS A 1 104 ? -3.446 13.544 -12.573 1.00 82.19 104 LYS A C 1
ATOM 835 O O . LYS A 1 104 ? -2.971 14.412 -13.292 1.00 82.19 104 LYS A O 1
ATOM 840 N N . LEU A 1 105 ? -3.551 12.261 -12.903 1.00 86.56 105 LEU A N 1
ATOM 841 C CA . LEU A 1 105 ? -3.202 11.738 -14.221 1.00 86.56 105 LEU A CA 1
ATOM 842 C C . LEU A 1 105 ? -4.436 11.622 -15.117 1.00 86.56 105 LEU A C 1
ATOM 844 O O . LEU A 1 105 ? -5.560 11.415 -14.643 1.00 86.56 105 LEU A O 1
ATOM 848 N N . ASP A 1 106 ? -4.192 11.715 -16.415 1.00 85.38 106 ASP A N 1
ATOM 849 C CA . ASP A 1 106 ? -5.111 11.370 -17.492 1.00 85.38 106 ASP A CA 1
ATOM 850 C C . ASP A 1 106 ? -4.360 10.619 -18.603 1.00 85.38 106 ASP A C 1
ATOM 852 O O . ASP A 1 106 ? -3.145 10.439 -18.534 1.00 85.38 106 ASP A O 1
ATOM 856 N N . GLU A 1 107 ? -5.074 10.158 -19.629 1.00 82.50 107 GLU A N 1
ATOM 857 C CA . GLU A 1 107 ? -4.459 9.400 -20.728 1.00 82.50 107 GLU A CA 1
ATOM 858 C C . GLU A 1 107 ? -3.441 10.222 -21.528 1.00 82.50 107 GLU A C 1
ATOM 860 O O . GLU A 1 107 ? -2.494 9.654 -22.054 1.00 82.50 107 GLU A O 1
ATOM 865 N N . SER A 1 108 ? -3.593 11.549 -21.590 1.00 84.50 108 SER A N 1
ATOM 866 C CA . SER A 1 108 ? -2.676 12.428 -22.330 1.00 84.50 108 SER A CA 1
ATOM 867 C C . SER A 1 108 ? -1.364 12.705 -21.594 1.00 84.50 108 SER A C 1
ATOM 869 O O . SER A 1 108 ? -0.369 13.070 -22.213 1.00 84.50 108 SER A O 1
ATOM 871 N N . THR A 1 109 ? -1.367 12.532 -20.274 1.00 85.88 109 THR A N 1
ATOM 872 C CA . THR A 1 109 ? -0.238 12.791 -19.369 1.00 85.88 109 THR A CA 1
ATOM 873 C C . THR A 1 109 ? 0.411 11.510 -18.849 1.00 85.88 109 THR A C 1
ATOM 875 O O . THR A 1 109 ? 1.313 11.580 -18.017 1.00 85.88 109 THR A O 1
ATOM 878 N N . SER A 1 110 ? -0.048 10.344 -19.314 1.00 89.44 110 SER A N 1
ATOM 879 C CA . SER A 1 110 ? 0.448 9.037 -18.884 1.00 89.44 110 SER A CA 1
ATOM 880 C C . SER A 1 110 ? 1.331 8.405 -19.950 1.00 89.44 110 SER A C 1
ATOM 882 O O . SER A 1 110 ? 0.939 8.312 -21.109 1.00 89.44 110 SER A O 1
ATOM 884 N N . ASP A 1 111 ? 2.488 7.897 -19.538 1.00 90.81 111 ASP A N 1
ATOM 885 C CA . ASP A 1 111 ? 3.398 7.153 -20.413 1.00 90.81 111 ASP A CA 1
ATOM 886 C C . ASP A 1 111 ? 2.893 5.729 -20.683 1.00 90.81 111 ASP A C 1
ATOM 888 O O . ASP A 1 111 ? 3.141 5.158 -21.745 1.00 90.81 111 ASP A O 1
ATOM 892 N N . TYR A 1 112 ? 2.163 5.151 -19.723 1.00 91.38 112 TYR A N 1
ATOM 893 C CA . TYR A 1 112 ? 1.610 3.804 -19.818 1.00 91.38 112 TYR A CA 1
ATOM 894 C C . TYR A 1 112 ? 0.138 3.789 -19.424 1.00 91.38 112 TYR A C 1
ATOM 896 O O . TYR A 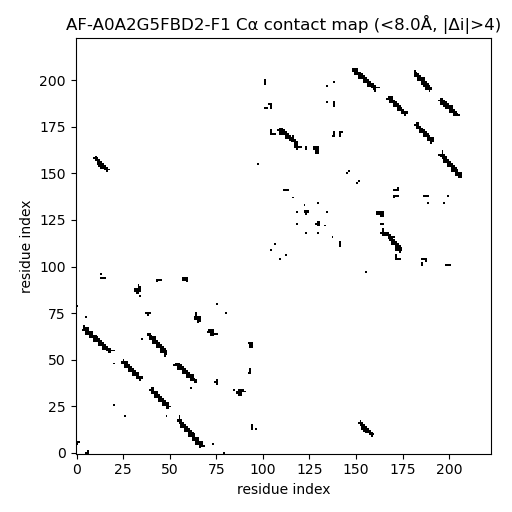1 112 ? -0.246 4.297 -18.368 1.00 91.38 112 TYR A O 1
ATOM 904 N N . VAL A 1 113 ? -0.679 3.137 -20.251 1.00 91.81 113 VAL A N 1
ATOM 905 C CA . VAL A 1 113 ? -2.108 2.930 -20.000 1.00 91.81 113 VAL A CA 1
ATOM 906 C C . VAL A 1 113 ? -2.443 1.454 -20.188 1.00 91.81 113 VAL A C 1
ATOM 908 O O . VAL A 1 113 ? -2.118 0.848 -21.211 1.00 91.81 113 VAL A O 1
ATOM 911 N N . ARG A 1 114 ? -3.115 0.865 -19.198 1.00 91.62 114 ARG A N 1
ATOM 912 C CA . ARG A 1 114 ? -3.583 -0.522 -19.226 1.00 91.62 114 ARG A CA 1
ATOM 913 C C . ARG A 1 114 ? -5.075 -0.580 -18.932 1.00 91.62 114 ARG A C 1
ATOM 915 O O . ARG A 1 114 ? -5.507 -0.250 -17.834 1.00 91.62 114 ARG A O 1
ATOM 922 N N . ASN A 1 115 ? -5.843 -1.054 -19.907 1.00 92.31 115 ASN A N 1
ATOM 923 C CA . ASN A 1 115 ? -7.295 -1.209 -19.812 1.00 92.31 115 ASN A CA 1
ATOM 924 C C . ASN A 1 115 ? -7.685 -2.646 -19.447 1.00 92.31 115 ASN A C 1
ATOM 926 O O . ASN A 1 115 ? -6.900 -3.579 -19.636 1.00 92.31 115 ASN A O 1
ATOM 930 N N . GLY A 1 116 ? -8.932 -2.830 -19.007 1.00 92.31 116 GLY A N 1
ATOM 931 C CA . GLY A 1 116 ? -9.536 -4.158 -18.871 1.00 92.31 116 GLY A CA 1
ATOM 932 C C . GLY A 1 116 ? -9.075 -4.936 -17.639 1.00 92.31 116 GLY A C 1
ATOM 933 O O . GLY A 1 116 ? -9.173 -6.165 -17.614 1.00 92.31 116 GLY A O 1
ATOM 934 N N . LEU A 1 117 ? -8.555 -4.249 -16.621 1.00 93.31 117 LEU A N 1
ATOM 935 C CA . LEU A 1 117 ? -8.157 -4.888 -15.373 1.00 93.31 117 LEU A CA 1
ATOM 936 C C . LEU A 1 117 ? -9.415 -5.300 -14.610 1.00 93.31 117 LEU A C 1
ATOM 938 O O . LEU A 1 117 ? -10.223 -4.460 -14.224 1.00 93.31 117 LEU A O 1
ATOM 942 N N . THR A 1 118 ? -9.584 -6.603 -14.412 1.00 93.62 118 THR A N 1
ATOM 943 C CA . THR A 1 118 ? -10.758 -7.178 -13.749 1.00 93.62 118 THR A CA 1
ATOM 944 C C . THR A 1 118 ? -10.333 -8.040 -12.565 1.00 93.62 118 THR A C 1
ATOM 946 O O . THR A 1 118 ? -9.356 -8.794 -12.664 1.00 93.62 118 THR A O 1
ATOM 949 N N . PRO A 1 119 ? -11.020 -7.932 -11.416 1.00 93.00 119 PRO A N 1
ATOM 950 C CA . PRO A 1 119 ? -10.744 -8.785 -10.276 1.00 93.00 119 PRO A CA 1
ATOM 951 C C . PRO A 1 119 ? -11.284 -10.199 -10.505 1.00 93.00 119 PRO A C 1
ATOM 953 O O . PRO A 1 119 ? -12.352 -10.415 -11.079 1.00 93.00 119 PRO A O 1
ATOM 956 N N . ARG A 1 120 ? -10.549 -11.184 -10.000 1.00 92.50 120 ARG A N 1
ATOM 957 C CA . ARG A 1 120 ? -10.985 -12.578 -9.898 1.00 92.50 120 ARG A CA 1
ATOM 958 C C . ARG A 1 120 ? -11.645 -12.818 -8.545 1.00 92.50 120 ARG A C 1
ATOM 960 O O . ARG A 1 120 ? -11.513 -12.020 -7.624 1.00 92.50 120 ARG A O 1
ATOM 967 N N . TRP A 1 121 ? -12.304 -13.965 -8.394 1.00 88.88 121 TRP A N 1
ATOM 968 C CA . TRP A 1 121 ? -12.926 -14.356 -7.123 1.00 88.88 121 TRP A CA 1
ATOM 969 C C . TRP A 1 121 ? -11.948 -14.303 -5.937 1.00 88.88 121 TRP A C 1
ATOM 971 O O . TRP A 1 121 ? -12.269 -13.736 -4.901 1.00 88.88 121 TRP A O 1
ATOM 981 N N . ASN A 1 122 ? -10.724 -14.803 -6.126 1.00 92.38 122 ASN A N 1
ATOM 982 C CA . ASN A 1 122 ? -9.688 -14.811 -5.086 1.00 92.38 122 ASN A CA 1
ATOM 983 C C . ASN A 1 122 ? -9.074 -13.428 -4.808 1.00 92.38 122 ASN A C 1
ATOM 985 O O . ASN A 1 122 ? -8.303 -13.292 -3.863 1.00 92.38 122 ASN A O 1
ATOM 989 N N . ASP A 1 123 ? -9.390 -12.416 -5.621 1.00 92.19 123 ASP A N 1
ATOM 990 C CA . ASP A 1 123 ? -8.957 -11.041 -5.371 1.00 92.19 123 ASP A CA 1
ATOM 991 C C . ASP A 1 123 ? -9.907 -10.315 -4.396 1.00 92.19 123 ASP A C 1
ATOM 993 O O . ASP A 1 123 ? -9.623 -9.181 -4.010 1.00 92.19 123 ASP A O 1
ATOM 997 N N . LEU A 1 124 ? -11.032 -10.933 -4.007 1.00 89.94 124 LEU A N 1
ATOM 998 C CA . LEU A 1 124 ? -12.028 -10.350 -3.108 1.00 89.94 124 LEU A CA 1
ATOM 999 C C . LEU A 1 124 ? -11.739 -10.682 -1.637 1.00 89.94 124 LEU A C 1
ATOM 1001 O O . LEU A 1 124 ? -11.317 -11.786 -1.295 1.00 89.94 124 LEU A O 1
ATOM 1005 N N . ASP A 1 125 ? -11.998 -9.717 -0.761 1.00 87.88 125 ASP A N 1
ATOM 1006 C CA . ASP A 1 125 ? -11.964 -9.877 0.688 1.00 87.88 125 ASP A CA 1
ATOM 1007 C C . ASP A 1 125 ? -13.309 -10.386 1.248 1.00 87.88 125 ASP A C 1
ATOM 1009 O O . ASP A 1 125 ? -14.297 -10.569 0.530 1.00 87.88 125 ASP A O 1
ATOM 1013 N N . LEU A 1 126 ? -13.370 -10.593 2.568 1.00 83.62 126 LEU A N 1
ATOM 1014 C CA . LEU A 1 126 ? -14.586 -11.042 3.264 1.00 83.62 126 LEU A CA 1
ATOM 1015 C C . LEU A 1 126 ? -15.775 -10.073 3.115 1.00 83.62 126 LEU A C 1
ATOM 1017 O O . LEU A 1 126 ? -16.920 -10.479 3.308 1.00 83.62 126 LEU A O 1
ATOM 1021 N N . ASN A 1 127 ? -15.523 -8.812 2.754 1.00 81.44 127 ASN A N 1
ATOM 1022 C CA . ASN A 1 127 ? -16.547 -7.794 2.526 1.00 81.44 127 ASN A CA 1
ATOM 1023 C C . ASN A 1 127 ? -17.000 -7.731 1.057 1.00 81.44 127 ASN A C 1
ATOM 1025 O O . ASN A 1 127 ? -17.788 -6.849 0.712 1.00 81.44 127 ASN A O 1
ATOM 1029 N N . GLN A 1 128 ? -16.535 -8.656 0.205 1.00 83.81 128 GLN A N 1
ATOM 1030 C CA . GLN A 1 128 ? -16.800 -8.691 -1.238 1.00 83.81 128 GLN A CA 1
ATOM 1031 C C . GLN A 1 128 ? -16.242 -7.471 -1.991 1.00 83.81 128 GLN A C 1
ATOM 1033 O O . GLN A 1 128 ? -16.748 -7.096 -3.057 1.00 83.81 128 GLN A O 1
ATOM 1038 N N . HIS A 1 129 ? -15.189 -6.853 -1.452 1.00 88.38 129 HIS A N 1
ATOM 1039 C CA . HIS A 1 129 ? -14.428 -5.807 -2.125 1.00 88.38 129 HIS A CA 1
ATOM 1040 C C . HIS A 1 129 ? -13.079 -6.348 -2.580 1.00 88.38 129 HIS A C 1
ATOM 1042 O O . HIS A 1 129 ? -12.541 -7.287 -2.002 1.00 88.38 129 HIS A O 1
ATOM 1048 N N . VAL A 1 130 ? -12.510 -5.745 -3.617 1.00 89.88 130 VAL A N 1
ATOM 1049 C CA . VAL A 1 130 ? -11.156 -6.077 -4.058 1.00 89.88 130 VAL A CA 1
ATOM 1050 C C . VAL A 1 130 ? -10.163 -5.771 -2.935 1.00 89.88 130 VAL A C 1
ATOM 1052 O O . VAL A 1 130 ? -10.134 -4.656 -2.408 1.00 89.88 130 VAL A O 1
ATOM 1055 N N . ASN A 1 131 ? -9.347 -6.765 -2.583 1.00 91.44 131 ASN A N 1
ATOM 1056 C CA . ASN A 1 131 ? -8.328 -6.672 -1.547 1.00 91.44 131 ASN A CA 1
ATOM 1057 C C . ASN A 1 131 ? -7.312 -5.573 -1.888 1.00 91.44 131 ASN A C 1
ATOM 1059 O O . ASN A 1 131 ? -6.838 -5.479 -3.021 1.00 91.44 131 ASN A O 1
ATOM 1063 N N . ASN A 1 132 ? -6.916 -4.780 -0.892 1.00 91.00 132 ASN A N 1
ATOM 1064 C CA . ASN A 1 132 ? -5.997 -3.662 -1.086 1.00 91.00 132 ASN A CA 1
ATOM 1065 C C . ASN A 1 132 ? -4.657 -4.057 -1.736 1.00 91.00 132 ASN A C 1
ATOM 1067 O O . ASN A 1 132 ? -4.095 -3.281 -2.508 1.00 91.00 132 ASN A O 1
ATOM 1071 N N . VAL A 1 133 ? -4.171 -5.277 -1.481 1.00 90.44 133 VAL A N 1
ATOM 1072 C CA . VAL A 1 133 ? -2.934 -5.800 -2.089 1.00 90.44 133 VAL A CA 1
ATOM 1073 C C . VAL A 1 133 ? -3.074 -5.961 -3.606 1.00 90.44 133 VAL A C 1
ATOM 1075 O O . VAL A 1 133 ? -2.099 -5.795 -4.338 1.00 90.44 133 VAL A O 1
ATOM 1078 N N . LYS A 1 134 ? -4.286 -6.216 -4.114 1.00 93.69 134 LYS A N 1
ATOM 1079 C CA . LYS A 1 134 ? -4.515 -6.374 -5.552 1.00 93.69 134 LYS A CA 1
ATOM 1080 C C . LYS A 1 134 ? -4.257 -5.083 -6.325 1.00 93.69 134 LYS A C 1
ATOM 1082 O O . LYS A 1 134 ? -3.677 -5.139 -7.408 1.00 93.69 134 LYS A O 1
ATOM 1087 N N . TYR A 1 135 ? -4.613 -3.929 -5.755 1.00 94.12 135 TYR A N 1
ATOM 1088 C CA . TYR A 1 135 ? -4.335 -2.634 -6.381 1.00 94.12 135 TYR A CA 1
ATOM 1089 C C . TYR A 1 135 ? -2.830 -2.397 -6.563 1.00 94.12 135 TYR A C 1
ATOM 1091 O O . TYR A 1 135 ? -2.433 -1.827 -7.574 1.00 94.12 135 TYR A O 1
ATOM 1099 N N . ILE A 1 136 ? -1.990 -2.879 -5.636 1.00 93.62 136 ILE A N 1
ATOM 1100 C CA . ILE A 1 136 ? -0.526 -2.806 -5.771 1.00 93.62 136 ILE A CA 1
ATOM 1101 C C . ILE A 1 136 ? -0.072 -3.592 -7.000 1.00 93.62 136 ILE A C 1
ATOM 1103 O O . ILE A 1 136 ? 0.698 -3.072 -7.800 1.00 93.62 136 ILE A O 1
ATOM 1107 N N . GLY A 1 137 ? -0.586 -4.811 -7.187 1.00 92.12 137 GLY A N 1
ATOM 1108 C CA . GLY A 1 137 ? -0.283 -5.621 -8.370 1.00 92.12 137 GLY A CA 1
ATOM 1109 C C . GLY A 1 137 ? -0.606 -4.887 -9.673 1.00 92.12 137 GLY A C 1
ATOM 1110 O O . GLY A 1 137 ? 0.263 -4.742 -10.526 1.00 92.12 137 GLY A O 1
ATOM 1111 N N . TRP A 1 138 ? -1.817 -4.336 -9.787 1.00 93.31 138 TRP A N 1
ATOM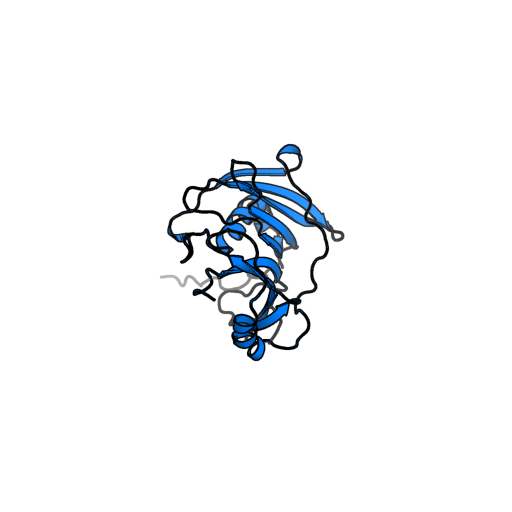 1112 C CA . TRP A 1 138 ? -2.247 -3.585 -10.974 1.00 93.31 138 TRP A CA 1
ATOM 1113 C C . TRP A 1 138 ? -1.438 -2.313 -11.245 1.00 93.31 138 TRP A C 1
ATOM 1115 O O . TRP A 1 138 ? -1.216 -1.956 -12.401 1.00 93.31 138 TRP A O 1
ATOM 1125 N N . ILE A 1 139 ? -0.992 -1.628 -10.193 1.00 91.81 139 ILE A N 1
ATOM 1126 C CA . ILE A 1 139 ? -0.110 -0.463 -10.312 1.00 91.81 139 ILE A CA 1
ATOM 1127 C C . ILE A 1 139 ? 1.274 -0.886 -10.830 1.00 91.81 139 ILE A C 1
ATOM 1129 O O . ILE A 1 139 ? 1.830 -0.250 -11.726 1.00 91.81 139 ILE A O 1
ATOM 1133 N N . LEU A 1 140 ? 1.818 -1.988 -10.312 1.00 90.12 140 LEU A N 1
ATOM 1134 C CA . LEU A 1 140 ? 3.150 -2.464 -10.685 1.00 90.12 140 LEU A CA 1
ATOM 1135 C C . LEU A 1 140 ? 3.199 -3.129 -12.068 1.00 90.12 140 LEU A C 1
ATOM 1137 O O . LEU A 1 140 ? 4.264 -3.131 -12.681 1.00 90.12 140 LEU A O 1
ATOM 1141 N N . GLU A 1 141 ? 2.076 -3.626 -12.603 1.00 85.25 141 GLU A N 1
ATOM 1142 C CA . GLU A 1 141 ? 2.008 -4.181 -13.968 1.00 85.25 141 GLU A CA 1
ATOM 1143 C C . GLU A 1 141 ? 2.503 -3.185 -15.031 1.00 85.25 141 GLU A C 1
ATOM 1145 O O . GLU A 1 141 ? 3.200 -3.575 -15.966 1.00 85.25 141 GLU A O 1
ATOM 1150 N N . SER A 1 142 ? 2.209 -1.891 -14.869 1.00 77.06 142 SER A N 1
ATOM 1151 C CA . SER A 1 142 ? 2.690 -0.840 -15.783 1.00 77.06 142 SER A CA 1
ATOM 1152 C C . SER A 1 142 ? 4.159 -0.446 -15.596 1.00 77.06 142 SER A C 1
ATOM 1154 O O . SER A 1 142 ? 4.717 0.233 -16.451 1.00 77.06 142 SER A O 1
ATOM 1156 N N . SER A 1 143 ? 4.797 -0.876 -14.507 1.00 78.62 143 SER A N 1
ATOM 1157 C CA . SER A 1 143 ? 6.188 -0.542 -14.166 1.00 78.62 143 SER A CA 1
ATOM 1158 C C . SER A 1 143 ? 7.128 -1.741 -14.320 1.00 78.62 143 SER A C 1
ATOM 1160 O O . SER A 1 143 ? 8.232 -1.746 -13.777 1.00 78.62 143 SER A O 1
ATOM 1162 N N . ILE A 1 144 ? 6.710 -2.775 -15.058 1.00 76.88 144 ILE A N 1
ATOM 1163 C CA . ILE A 1 144 ? 7.441 -4.044 -15.134 1.00 76.88 144 ILE A CA 1
ATOM 1164 C C . ILE A 1 144 ? 8.843 -3.902 -15.739 1.00 76.88 144 ILE A C 1
ATOM 1166 O O . ILE A 1 144 ? 9.773 -4.553 -15.277 1.00 76.88 144 ILE A O 1
ATOM 1170 N N . SER A 1 145 ? 9.027 -2.993 -16.700 1.00 78.19 145 SER A N 1
ATOM 1171 C CA . SER A 1 145 ? 10.336 -2.713 -17.309 1.00 78.19 145 SER A CA 1
ATOM 1172 C C . SER A 1 145 ? 11.351 -2.172 -16.296 1.00 78.19 145 SER A C 1
ATOM 1174 O O . SER A 1 145 ? 12.555 -2.386 -16.419 1.00 78.19 145 SER A O 1
ATOM 1176 N N . MET A 1 146 ? 10.878 -1.507 -15.242 1.00 83.25 146 MET A N 1
ATOM 1177 C CA . MET A 1 146 ? 11.731 -0.954 -14.195 1.00 83.25 146 MET A CA 1
ATOM 1178 C C . MET A 1 146 ? 12.259 -2.045 -13.267 1.00 83.25 146 MET A C 1
ATOM 1180 O O . MET A 1 146 ? 13.377 -1.921 -12.765 1.00 83.25 146 MET A O 1
ATOM 1184 N N . LEU A 1 147 ? 11.499 -3.133 -13.093 1.00 80.50 147 LEU A N 1
ATOM 1185 C CA . LEU A 1 147 ? 11.879 -4.274 -12.260 1.00 80.50 147 LEU A CA 1
ATOM 1186 C C . LEU A 1 147 ? 13.103 -5.023 -12.787 1.00 80.50 147 LEU A C 1
ATOM 1188 O O . LEU A 1 147 ? 13.657 -5.826 -12.043 1.00 80.50 147 LEU A O 1
ATOM 1192 N N . GLU A 1 148 ? 13.553 -4.798 -14.023 1.00 83.94 148 GLU A N 1
ATOM 1193 C CA . GLU A 1 148 ? 14.777 -5.421 -14.538 1.00 83.94 148 GLU A CA 1
ATOM 1194 C C . GLU A 1 148 ? 16.017 -4.870 -13.823 1.00 83.94 148 GLU A C 1
ATOM 1196 O O . GLU A 1 148 ? 16.787 -5.634 -13.233 1.00 83.94 148 GLU A O 1
ATOM 1201 N N . ASN A 1 149 ? 16.148 -3.540 -13.784 1.00 88.88 149 ASN A N 1
ATOM 1202 C CA . ASN A 1 149 ? 17.352 -2.840 -13.319 1.00 88.88 149 ASN A CA 1
ATOM 1203 C C . ASN A 1 149 ? 17.184 -2.144 -11.958 1.00 88.88 149 ASN A C 1
ATOM 1205 O O . ASN A 1 149 ? 18.173 -1.784 -11.317 1.00 88.88 149 ASN A O 1
ATOM 1209 N N . HIS A 1 150 ? 15.944 -1.956 -11.503 1.00 93.38 150 HIS A N 1
ATOM 1210 C CA . HIS A 1 150 ? 15.618 -1.266 -10.261 1.00 93.38 150 HIS A CA 1
ATOM 1211 C C . HIS A 1 150 ? 14.804 -2.159 -9.322 1.00 93.38 150 HIS A C 1
ATOM 1213 O O . HIS A 1 150 ? 14.176 -3.137 -9.725 1.00 93.38 150 HIS A O 1
ATOM 1219 N N . GLU A 1 151 ? 14.824 -1.806 -8.044 1.00 94.06 151 GLU A N 1
ATOM 1220 C CA . GLU A 1 151 ? 13.950 -2.354 -7.016 1.00 94.06 151 GLU A CA 1
ATOM 1221 C C . GLU A 1 151 ? 13.114 -1.236 -6.390 1.00 94.06 151 GLU A C 1
ATOM 1223 O O . GLU A 1 151 ? 13.533 -0.075 -6.328 1.00 94.06 151 GLU A O 1
ATOM 1228 N N . LEU A 1 152 ? 11.912 -1.590 -5.938 1.00 94.31 152 LEU A N 1
ATOM 1229 C CA . LEU A 1 152 ? 10.980 -0.648 -5.335 1.00 94.31 152 LEU A CA 1
ATOM 1230 C C . LEU A 1 152 ? 11.513 -0.212 -3.958 1.00 94.31 152 LEU A C 1
ATOM 1232 O O . LEU A 1 152 ? 11.689 -1.011 -3.042 1.00 94.31 152 LEU A O 1
ATOM 1236 N N . ALA A 1 153 ? 11.799 1.076 -3.813 1.00 95.31 153 ALA A N 1
ATOM 1237 C CA . ALA A 1 153 ? 12.310 1.677 -2.585 1.00 95.31 153 ALA A CA 1
ATOM 1238 C C . ALA A 1 153 ? 11.195 2.258 -1.711 1.00 95.31 153 ALA A C 1
ATOM 1240 O O . ALA A 1 153 ? 11.335 2.325 -0.490 1.00 95.31 153 ALA A O 1
ATOM 1241 N N . GLY A 1 154 ? 10.085 2.667 -2.320 1.00 95.06 154 GLY A N 1
ATOM 1242 C CA . GLY A 1 154 ? 8.940 3.182 -1.590 1.00 95.06 154 GLY A CA 1
ATOM 1243 C C . GLY A 1 154 ? 7.666 3.145 -2.414 1.00 95.06 154 GLY A C 1
ATOM 1244 O O . GLY A 1 154 ? 7.706 3.200 -3.640 1.00 95.06 154 GLY A O 1
ATOM 1245 N N . ILE A 1 155 ? 6.534 3.050 -1.730 1.00 95.19 155 ILE A N 1
ATOM 1246 C CA . ILE A 1 155 ? 5.207 3.123 -2.332 1.00 95.19 155 ILE A CA 1
ATOM 1247 C C . ILE A 1 155 ? 4.272 3.896 -1.407 1.00 95.19 155 ILE A C 1
ATOM 1249 O O . ILE A 1 155 ? 4.194 3.622 -0.209 1.00 95.19 155 ILE A O 1
ATOM 1253 N N . THR A 1 156 ? 3.545 4.846 -1.979 1.00 95.44 156 THR A N 1
ATOM 1254 C CA . THR A 1 156 ? 2.505 5.620 -1.303 1.00 95.44 156 THR A CA 1
ATOM 1255 C C . THR A 1 156 ? 1.201 5.414 -2.052 1.00 95.44 156 THR A C 1
ATOM 1257 O O . THR A 1 156 ? 1.176 5.511 -3.273 1.00 95.44 156 THR A O 1
ATOM 1260 N N . LEU A 1 157 ? 0.114 5.131 -1.339 1.00 95.06 157 LEU A N 1
ATOM 1261 C CA . LEU A 1 157 ? -1.208 4.857 -1.902 1.00 95.06 157 LEU A CA 1
ATOM 1262 C C . LEU A 1 157 ? -2.262 5.671 -1.161 1.00 95.06 157 LEU A C 1
ATOM 1264 O O . LEU A 1 157 ? -2.309 5.652 0.068 1.00 95.06 157 LEU A O 1
ATOM 1268 N N . GLU A 1 158 ? -3.137 6.329 -1.910 1.00 95.31 158 GLU A N 1
ATOM 1269 C CA . GLU A 1 158 ? -4.353 6.982 -1.434 1.00 95.31 158 GLU A CA 1
ATOM 1270 C C . GLU A 1 158 ? -5.571 6.262 -2.014 1.00 95.31 158 GLU A C 1
ATOM 1272 O O . GLU A 1 158 ? -5.818 6.303 -3.224 1.00 95.31 158 GLU A O 1
ATOM 1277 N N . TYR A 1 159 ? -6.351 5.626 -1.146 1.00 94.00 159 TYR A N 1
ATOM 1278 C CA . TYR A 1 159 ? -7.561 4.906 -1.526 1.00 94.00 159 TYR A CA 1
ATOM 1279 C C . TYR A 1 159 ? -8.754 5.857 -1.483 1.00 94.00 159 TYR A C 1
ATOM 1281 O O . TYR A 1 159 ? -8.993 6.539 -0.484 1.00 94.00 159 TYR A O 1
ATOM 1289 N N . ARG A 1 160 ? -9.515 5.906 -2.577 1.00 92.06 160 ARG A N 1
ATOM 1290 C CA . ARG A 1 160 ? -10.660 6.816 -2.733 1.00 92.06 160 ARG A CA 1
ATOM 1291 C C . ARG A 1 160 ? -11.979 6.083 -2.874 1.00 92.06 160 ARG A C 1
ATOM 1293 O O . ARG A 1 160 ? -13.007 6.590 -2.425 1.00 92.06 160 ARG A O 1
ATOM 1300 N N . LYS A 1 161 ? -11.961 4.900 -3.487 1.00 91.81 161 LYS A N 1
ATOM 1301 C CA . LYS A 1 161 ? -13.165 4.112 -3.737 1.00 91.81 161 LYS A CA 1
ATOM 1302 C C . LYS A 1 161 ? -12.855 2.621 -3.722 1.00 91.81 161 LYS A C 1
ATOM 1304 O O . LYS A 1 161 ? -11.808 2.197 -4.189 1.00 91.81 161 LYS A O 1
ATOM 1309 N N . GLU A 1 162 ? -13.789 1.837 -3.198 1.00 89.94 162 GLU A N 1
ATOM 1310 C CA . GLU A 1 162 ? -13.727 0.375 -3.238 1.00 89.94 162 GLU A CA 1
ATOM 1311 C C . GLU A 1 162 ? -14.195 -0.151 -4.602 1.00 89.94 162 GLU A C 1
ATOM 1313 O O . GLU A 1 162 ? -15.133 0.391 -5.194 1.00 89.94 162 GLU A O 1
ATOM 1318 N N . CYS A 1 163 ? -13.572 -1.234 -5.069 1.00 90.62 163 CYS A N 1
ATOM 1319 C CA . CYS A 1 163 ? -13.998 -1.983 -6.250 1.00 90.62 163 CYS A CA 1
ATOM 1320 C C . CYS A 1 163 ? -14.675 -3.296 -5.861 1.00 90.62 163 CYS A C 1
ATOM 1322 O O . CYS A 1 163 ? -14.334 -3.915 -4.852 1.00 90.62 163 CYS A O 1
ATOM 1324 N N . ARG A 1 164 ? -15.623 -3.729 -6.690 1.00 90.44 164 ARG A N 1
ATOM 1325 C CA . ARG A 1 164 ? -16.346 -5.004 -6.595 1.00 90.44 164 ARG A CA 1
ATOM 1326 C C . ARG A 1 164 ? -15.972 -5.914 -7.764 1.00 90.44 164 ARG A C 1
ATOM 1328 O O . ARG A 1 164 ? -15.322 -5.478 -8.710 1.00 90.44 164 ARG A O 1
ATOM 1335 N N . LYS A 1 165 ? -16.437 -7.163 -7.708 1.00 89.56 165 LYS A N 1
ATOM 1336 C CA . LYS A 1 165 ? -16.187 -8.211 -8.708 1.00 89.56 165 LYS A CA 1
ATOM 1337 C C . LYS A 1 165 ? -16.426 -7.776 -10.161 1.00 89.56 165 LYS A C 1
ATOM 1339 O O . LYS A 1 165 ? -15.620 -8.086 -11.025 1.00 89.56 165 LYS A O 1
ATOM 1344 N N . ASP A 1 166 ? -17.513 -7.055 -10.417 1.00 90.56 166 ASP A N 1
ATOM 1345 C CA . ASP A 1 166 ? -17.936 -6.726 -11.786 1.00 90.56 166 ASP A CA 1
ATOM 1346 C C . ASP A 1 166 ? -17.339 -5.405 -12.293 1.00 90.56 166 ASP A C 1
ATOM 1348 O O . ASP A 1 166 ? -17.730 -4.885 -13.336 1.00 90.56 166 ASP A O 1
ATOM 1352 N N . ASN A 1 167 ? -16.421 -4.804 -11.532 1.00 92.94 167 ASN A N 1
ATOM 1353 C CA . ASN A 1 167 ? -15.766 -3.577 -11.948 1.00 92.94 167 ASN A CA 1
ATOM 1354 C C . ASN A 1 167 ? -14.592 -3.868 -12.879 1.00 92.94 167 ASN A C 1
ATOM 1356 O O . ASN A 1 167 ? -13.752 -4.723 -12.609 1.00 92.94 167 ASN A O 1
ATOM 1360 N N . VAL A 1 168 ? -14.529 -3.079 -13.945 1.00 94.00 168 VAL A N 1
ATOM 1361 C CA . VAL A 1 168 ? -13.394 -3.001 -14.855 1.00 94.00 168 VAL A CA 1
ATOM 1362 C C . VAL A 1 168 ? -12.629 -1.724 -14.530 1.00 94.00 168 VAL A C 1
ATOM 1364 O O . VAL A 1 168 ? -13.229 -0.668 -14.286 1.00 94.00 168 VAL A O 1
ATOM 1367 N N . LEU A 1 169 ? -11.308 -1.852 -14.451 1.00 94.50 169 LEU A N 1
ATOM 1368 C CA . LEU A 1 169 ? -10.402 -0.764 -14.141 1.00 94.50 169 LEU A CA 1
ATOM 1369 C C . LEU A 1 169 ? -9.453 -0.479 -15.304 1.00 94.50 169 LEU A C 1
ATOM 1371 O O . LEU A 1 169 ? -9.042 -1.366 -16.060 1.00 94.50 169 LEU A O 1
ATOM 1375 N N . GLN A 1 170 ? -9.030 0.775 -15.337 1.00 94.38 170 GLN A N 1
ATOM 1376 C CA . GLN A 1 170 ? -7.911 1.268 -16.113 1.00 94.38 170 GLN A CA 1
ATOM 1377 C C . GLN A 1 170 ? -6.790 1.697 -15.161 1.00 94.38 170 GLN A C 1
ATOM 1379 O O . GLN A 1 170 ? -7.034 2.408 -14.181 1.00 94.38 170 GLN A O 1
ATOM 1384 N N . SER A 1 171 ? -5.569 1.263 -15.463 1.00 94.75 171 SER A N 1
ATOM 1385 C CA . SER A 1 171 ? -4.337 1.705 -14.813 1.00 94.75 171 SER A CA 1
ATOM 1386 C C . SER A 1 171 ? -3.611 2.699 -15.707 1.00 94.75 171 SER A C 1
ATOM 1388 O O . SER A 1 171 ? -3.448 2.457 -16.903 1.00 94.75 171 SER A O 1
ATOM 1390 N N . LEU A 1 172 ? -3.205 3.821 -15.126 1.00 94.19 172 LEU A N 1
ATOM 1391 C CA . LEU A 1 172 ? -2.454 4.882 -15.775 1.00 94.19 172 LEU A CA 1
ATOM 1392 C C . LEU A 1 172 ? -1.186 5.145 -14.969 1.00 94.19 172 LEU A C 1
ATOM 1394 O O . LEU A 1 172 ? -1.261 5.283 -13.744 1.00 94.19 172 LEU A O 1
ATOM 1398 N N . THR A 1 173 ? -0.054 5.256 -15.655 1.00 94.81 173 THR A N 1
ATOM 1399 C CA . THR A 1 173 ? 1.246 5.499 -15.031 1.00 94.81 173 THR A CA 1
ATOM 1400 C C . THR A 1 173 ? 2.030 6.542 -15.806 1.00 94.81 173 THR A C 1
ATOM 1402 O O . THR A 1 173 ? 2.189 6.430 -17.020 1.00 94.81 173 THR A O 1
ATOM 1405 N N . ALA A 1 174 ? 2.547 7.528 -15.080 1.00 93.50 174 ALA A N 1
ATOM 1406 C CA . ALA A 1 174 ? 3.497 8.515 -15.575 1.00 93.50 174 ALA A CA 1
ATOM 1407 C C . ALA A 1 174 ? 4.837 8.330 -14.858 1.00 93.50 174 ALA A C 1
ATOM 1409 O O . ALA A 1 174 ? 4.869 8.100 -13.644 1.00 93.50 174 ALA A O 1
ATOM 1410 N N . VAL A 1 175 ? 5.932 8.421 -15.601 1.00 92.25 175 VAL A N 1
ATOM 1411 C CA . VAL A 1 175 ? 7.295 8.191 -15.132 1.00 92.25 175 VAL A CA 1
ATOM 1412 C C . VAL A 1 175 ? 8.062 9.506 -15.145 1.00 92.25 175 VAL A C 1
ATOM 1414 O O . VAL A 1 175 ? 8.193 10.185 -16.159 1.00 92.25 175 VAL A O 1
ATOM 1417 N N . SER A 1 176 ? 8.635 9.840 -14.001 1.00 91.38 176 SER A N 1
ATOM 1418 C CA . SER A 1 176 ? 9.554 10.953 -13.821 1.00 91.38 176 SER A CA 1
ATOM 1419 C C . SER A 1 176 ? 10.859 10.466 -13.195 1.00 91.38 176 SER A C 1
ATOM 1421 O O . SER A 1 176 ? 11.055 9.278 -12.927 1.00 91.38 176 SER A O 1
ATOM 1423 N N . LYS A 1 177 ? 11.784 11.395 -12.968 1.00 89.62 177 LYS A N 1
ATOM 1424 C CA . LYS A 1 177 ? 13.001 11.146 -12.197 1.00 89.62 177 LYS A CA 1
ATOM 1425 C C . LYS A 1 177 ? 13.005 12.029 -10.961 1.00 89.62 177 LYS A C 1
ATOM 1427 O O . LYS A 1 177 ? 12.597 13.188 -11.037 1.00 89.62 177 LYS A O 1
ATOM 1432 N N . ASP A 1 178 ? 13.468 11.480 -9.849 1.00 85.81 178 ASP A N 1
ATOM 1433 C CA . ASP A 1 178 ? 13.686 12.230 -8.619 1.00 85.81 178 ASP A CA 1
ATOM 1434 C C . ASP A 1 178 ? 14.961 13.098 -8.707 1.00 85.81 178 ASP A C 1
ATOM 1436 O O . ASP A 1 178 ? 15.679 13.108 -9.711 1.00 85.81 178 ASP A O 1
ATOM 1440 N N . ALA A 1 179 ? 15.278 13.820 -7.629 1.00 84.00 179 ALA A N 1
ATOM 1441 C CA . ALA A 1 179 ? 16.473 14.667 -7.553 1.00 84.00 179 ALA A CA 1
ATOM 1442 C C . ALA A 1 179 ? 17.805 13.895 -7.684 1.00 84.00 179 ALA A C 1
ATOM 1444 O O . ALA A 1 179 ? 18.832 14.494 -7.998 1.00 84.00 179 ALA A O 1
ATOM 1445 N N . LYS A 1 180 ? 17.805 12.577 -7.445 1.00 85.00 180 LYS A N 1
ATOM 1446 C CA . LYS A 1 180 ? 18.965 11.685 -7.611 1.00 85.00 180 LYS A CA 1
ATOM 1447 C C . LYS A 1 180 ? 19.017 11.066 -9.012 1.00 85.00 180 LYS A C 1
ATOM 1449 O O . LYS A 1 180 ? 19.926 10.290 -9.303 1.00 85.00 180 LYS A O 1
ATOM 1454 N N . GLY A 1 181 ? 18.056 11.395 -9.875 1.00 87.50 181 GLY A N 1
ATOM 1455 C CA . GLY A 1 181 ? 17.903 10.811 -11.201 1.00 87.50 181 GLY A CA 1
ATOM 1456 C C . GLY A 1 181 ? 17.297 9.407 -11.185 1.00 87.50 181 GLY A C 1
ATOM 1457 O O . GLY A 1 181 ? 17.272 8.758 -12.234 1.00 87.50 181 GLY A O 1
ATOM 1458 N N . TRP A 1 182 ? 16.833 8.924 -10.029 1.00 90.19 182 TRP A N 1
ATOM 1459 C CA . TRP A 1 182 ? 16.192 7.622 -9.912 1.00 90.19 182 TRP A CA 1
ATOM 1460 C C . TRP A 1 182 ? 14.740 7.700 -10.377 1.00 90.19 182 TRP A C 1
ATOM 1462 O O . TRP A 1 182 ? 14.102 8.742 -10.220 1.00 90.19 182 TRP A O 1
ATOM 1472 N N . PRO A 1 183 ? 14.193 6.621 -10.952 1.00 91.94 183 PRO A N 1
ATOM 1473 C CA . PRO A 1 183 ? 12.818 6.647 -11.409 1.00 91.94 183 PRO A CA 1
ATOM 1474 C C . PRO A 1 183 ? 11.818 6.839 -10.262 1.00 91.94 183 PRO A C 1
ATOM 1476 O O . PRO A 1 183 ? 11.884 6.169 -9.227 1.00 91.94 183 PRO A O 1
ATOM 1479 N N . GLU A 1 184 ? 10.846 7.709 -10.492 1.00 92.75 184 GLU A N 1
ATOM 1480 C CA . GLU A 1 184 ? 9.653 7.866 -9.668 1.00 92.75 184 GLU A CA 1
ATOM 1481 C C . GLU A 1 184 ? 8.443 7.738 -10.591 1.00 92.75 184 GLU A C 1
ATOM 1483 O O . GLU A 1 184 ? 8.434 8.301 -11.684 1.00 92.75 184 GLU A O 1
ATOM 1488 N N . CYS A 1 185 ? 7.431 6.983 -10.185 1.00 93.25 185 CYS A N 1
ATOM 1489 C CA . CYS A 1 185 ? 6.200 6.868 -10.952 1.00 93.25 185 CYS A CA 1
ATOM 1490 C C . CYS A 1 185 ? 5.031 7.412 -10.155 1.00 93.25 185 CYS A C 1
ATOM 1492 O O . CYS A 1 185 ? 4.934 7.191 -8.947 1.00 93.25 185 CYS A O 1
ATOM 1494 N N . VAL A 1 186 ? 4.113 8.070 -10.850 1.00 94.56 186 VAL A N 1
ATOM 1495 C CA . VAL A 1 186 ? 2.777 8.374 -10.342 1.00 94.56 186 VAL A CA 1
ATOM 1496 C C . VAL A 1 186 ? 1.800 7.429 -11.017 1.00 94.56 186 VAL A C 1
ATOM 1498 O O . VAL A 1 186 ? 1.926 7.139 -12.205 1.00 94.56 186 VAL A O 1
ATOM 1501 N N . HIS A 1 187 ? 0.822 6.961 -10.252 1.00 95.06 187 HIS A N 1
ATOM 1502 C CA . HIS A 1 187 ? -0.150 5.972 -10.678 1.00 95.06 187 HIS A CA 1
ATOM 1503 C C . HIS A 1 187 ? -1.572 6.438 -10.399 1.00 95.06 187 HIS A C 1
ATOM 1505 O O . HIS A 1 187 ? -1.861 7.034 -9.354 1.00 95.06 187 HIS A O 1
ATOM 1511 N N . LEU A 1 188 ? -2.480 6.086 -11.300 1.00 95.31 188 LEU A N 1
ATOM 1512 C CA . LEU A 1 188 ? -3.913 6.231 -11.114 1.00 95.31 188 LEU A CA 1
ATOM 1513 C C . LEU A 1 188 ? -4.615 4.947 -11.553 1.00 95.31 188 LEU A C 1
ATOM 1515 O O . LEU A 1 188 ? -4.554 4.559 -12.715 1.00 95.31 188 LEU A O 1
ATOM 1519 N N . LEU A 1 189 ? -5.343 4.333 -10.625 1.00 95.00 189 LEU A N 1
ATOM 1520 C CA . LEU A 1 189 ? -6.374 3.356 -10.943 1.00 95.00 189 LEU A CA 1
ATOM 1521 C C . LEU A 1 189 ? -7.724 4.065 -10.951 1.00 95.00 189 LEU A C 1
ATOM 1523 O O . LEU A 1 189 ? -8.092 4.730 -9.973 1.00 95.00 189 LEU A O 1
ATOM 1527 N N . ARG A 1 190 ? -8.487 3.897 -12.027 1.00 95.06 190 ARG A N 1
ATOM 1528 C CA . ARG A 1 190 ? -9.857 4.409 -12.136 1.00 95.06 190 ARG A CA 1
ATOM 1529 C C . ARG A 1 190 ? -10.788 3.359 -12.724 1.00 95.06 190 ARG A C 1
ATOM 1531 O O . ARG A 1 190 ? -10.349 2.464 -13.436 1.00 95.06 190 ARG A O 1
ATOM 1538 N N . LEU A 1 191 ? -12.072 3.472 -12.403 1.00 93.88 191 LEU A N 1
ATOM 1539 C CA . LEU A 1 191 ? -13.124 2.711 -13.075 1.00 93.88 191 LEU A CA 1
ATOM 1540 C C . LEU A 1 191 ? -13.299 3.218 -14.510 1.00 93.88 191 LEU A C 1
ATOM 1542 O O . LEU A 1 191 ? -13.043 4.394 -14.771 1.00 93.88 191 LEU A O 1
ATOM 1546 N N . ASP A 1 192 ? -13.868 2.393 -15.386 1.00 87.12 192 ASP A N 1
ATOM 1547 C CA . ASP A 1 192 ? -14.268 2.810 -16.743 1.00 87.12 192 ASP A CA 1
ATOM 1548 C C . ASP A 1 192 ? -15.247 4.002 -16.739 1.00 87.12 192 ASP A C 1
ATOM 1550 O O . AS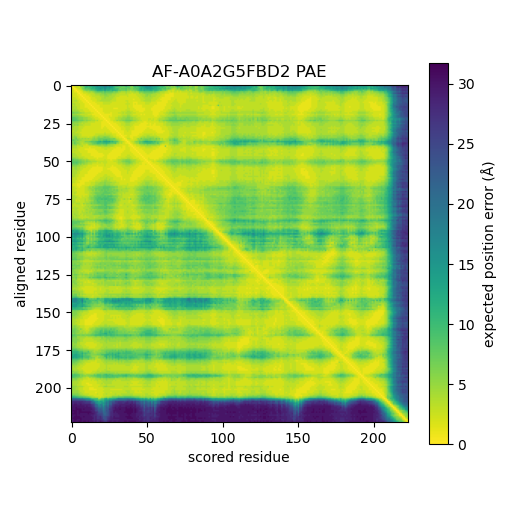P A 1 192 ? -15.292 4.792 -17.675 1.00 87.12 192 ASP A O 1
ATOM 1554 N N . SER A 1 193 ? -15.988 4.201 -15.641 1.00 88.12 193 SER A N 1
ATOM 1555 C CA . SER A 1 193 ? -16.831 5.388 -15.427 1.00 88.12 193 SER A CA 1
ATOM 1556 C C . SER A 1 193 ? -16.050 6.679 -15.131 1.00 88.12 193 SER A C 1
ATOM 1558 O O . SER A 1 193 ? -16.655 7.726 -14.909 1.00 88.12 193 SER A O 1
ATOM 1560 N N . GLY A 1 194 ? -14.719 6.616 -15.057 1.00 89.38 194 GLY A N 1
ATOM 1561 C CA . GLY A 1 194 ? -13.826 7.729 -14.734 1.00 89.38 194 GLY A CA 1
ATOM 1562 C C . GLY A 1 194 ? -13.634 7.984 -13.235 1.00 89.38 194 GLY A C 1
ATOM 1563 O O . GLY A 1 194 ? -12.823 8.830 -12.856 1.00 89.38 194 GLY A O 1
ATOM 1564 N N . ALA A 1 195 ? -14.345 7.264 -12.360 1.00 93.06 195 ALA A N 1
ATOM 1565 C CA . ALA A 1 195 ? -14.201 7.425 -10.916 1.00 93.06 195 ALA A CA 1
ATOM 1566 C C . ALA A 1 195 ? -12.842 6.897 -10.429 1.00 93.06 195 ALA A C 1
ATOM 1568 O O . ALA A 1 195 ? -12.505 5.734 -10.645 1.00 93.06 195 ALA A O 1
ATOM 1569 N N . GLU A 1 196 ? -12.088 7.741 -9.726 1.00 94.56 196 GLU A N 1
ATOM 1570 C CA . GLU A 1 196 ? -10.784 7.380 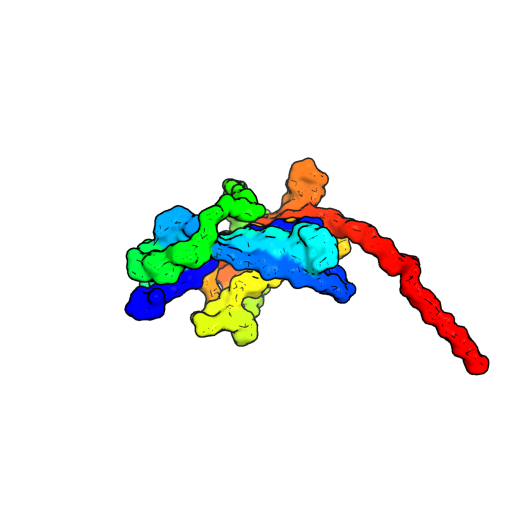-9.169 1.00 94.56 196 GLU A CA 1
ATOM 1571 C C . GLU A 1 196 ? -10.928 6.362 -8.031 1.00 94.56 196 GLU A C 1
ATOM 1573 O O . GLU A 1 196 ? -11.727 6.540 -7.108 1.00 94.56 196 GLU A O 1
ATOM 1578 N N . VAL A 1 197 ? -10.121 5.310 -8.097 1.00 94.69 197 VAL A N 1
ATOM 1579 C CA . VAL A 1 197 ? -10.115 4.192 -7.149 1.00 94.69 197 VAL A CA 1
ATOM 1580 C C . VAL A 1 197 ? -8.926 4.331 -6.209 1.00 94.69 197 VAL A C 1
ATOM 1582 O O . VAL A 1 197 ? -9.108 4.445 -4.995 1.00 94.69 197 VAL A O 1
ATOM 1585 N N . VAL A 1 198 ? -7.721 4.407 -6.776 1.00 95.25 198 VAL A N 1
ATOM 1586 C CA . VAL A 1 198 ? -6.464 4.578 -6.042 1.00 95.25 198 VAL A CA 1
ATOM 1587 C C . VAL A 1 198 ? -5.577 5.555 -6.797 1.00 95.25 198 VAL A C 1
ATOM 1589 O O . VAL A 1 198 ? -5.417 5.441 -8.010 1.00 95.25 198 VAL A O 1
ATOM 1592 N N . ARG A 1 199 ? -4.968 6.491 -6.070 1.00 95.06 199 ARG A N 1
ATOM 1593 C CA . ARG A 1 199 ? -3.784 7.214 -6.544 1.00 95.06 199 ARG A CA 1
ATOM 1594 C C . ARG A 1 199 ? -2.566 6.643 -5.848 1.00 95.06 199 ARG A C 1
ATOM 1596 O O . ARG A 1 199 ? -2.643 6.335 -4.660 1.00 95.06 199 ARG A O 1
ATOM 1603 N N . GLY A 1 200 ? -1.457 6.525 -6.557 1.00 94.50 200 GLY A N 1
ATOM 1604 C CA . GLY A 1 200 ? -0.219 6.053 -5.961 1.00 94.50 200 GLY A CA 1
ATOM 1605 C C . GLY A 1 200 ? 1.005 6.791 -6.462 1.00 94.50 200 GLY A C 1
ATOM 1606 O O . GLY A 1 200 ? 0.971 7.424 -7.513 1.00 94.50 200 GLY A O 1
ATOM 1607 N N . SER A 1 201 ? 2.095 6.671 -5.720 1.00 94.25 201 SER A N 1
ATOM 1608 C CA . SER A 1 201 ? 3.438 6.899 -6.236 1.00 94.25 201 SER A CA 1
ATOM 1609 C C . SER A 1 201 ? 4.353 5.752 -5.846 1.00 94.25 201 SER A C 1
ATOM 1611 O O . SER A 1 201 ? 4.176 5.130 -4.794 1.00 94.25 201 SER A O 1
ATOM 1613 N N . THR A 1 202 ? 5.328 5.467 -6.699 1.00 94.62 202 THR A N 1
ATOM 1614 C CA . THR A 1 202 ? 6.392 4.508 -6.421 1.00 94.62 202 THR A CA 1
ATOM 1615 C C . THR A 1 202 ? 7.748 5.156 -6.641 1.00 94.62 202 THR A C 1
ATOM 1617 O O . THR A 1 202 ? 7.970 5.861 -7.621 1.00 94.62 202 THR A O 1
ATOM 1620 N N . MET A 1 203 ? 8.660 4.914 -5.709 1.00 94.00 203 MET A N 1
ATOM 1621 C CA . MET A 1 203 ? 10.050 5.341 -5.787 1.00 94.00 203 MET A CA 1
ATOM 1622 C C . MET A 1 203 ? 10.915 4.118 -6.016 1.00 94.00 203 MET A C 1
ATOM 1624 O O . MET A 1 203 ? 10.744 3.102 -5.337 1.00 94.00 203 MET A O 1
ATOM 1628 N N . TRP A 1 204 ? 11.872 4.225 -6.923 1.00 94.69 204 TRP A N 1
ATOM 1629 C CA . TRP A 1 204 ? 12.715 3.112 -7.328 1.00 94.69 204 TRP A CA 1
ATOM 1630 C C . TRP A 1 204 ? 14.173 3.439 -7.060 1.00 94.69 204 TRP A C 1
ATOM 1632 O O . TRP A 1 204 ? 14.572 4.599 -7.057 1.00 94.69 204 TRP A O 1
ATOM 1642 N N . ARG A 1 205 ? 14.989 2.416 -6.825 1.00 94.06 205 ARG A N 1
ATOM 1643 C CA . ARG A 1 205 ? 16.446 2.561 -6.746 1.00 94.06 205 ARG A CA 1
ATOM 1644 C C . ARG A 1 205 ? 17.123 1.486 -7.585 1.00 94.06 205 ARG A C 1
ATOM 1646 O O . ARG A 1 205 ? 16.530 0.421 -7.757 1.00 94.06 205 ARG A O 1
ATOM 1653 N N . PRO A 1 206 ? 18.341 1.719 -8.093 1.00 93.19 206 PRO A N 1
ATOM 1654 C CA . PRO A 1 206 ? 19.099 0.676 -8.768 1.00 93.19 206 PRO A CA 1
ATOM 1655 C C . PRO A 1 206 ? 19.222 -0.562 -7.878 1.00 93.19 206 PRO A C 1
ATOM 1657 O O . PRO A 1 206 ? 19.448 -0.441 -6.668 1.00 93.19 206 PRO A O 1
ATOM 1660 N N . LYS A 1 207 ? 19.070 -1.751 -8.467 1.00 90.75 207 LYS A N 1
ATOM 1661 C CA . LYS A 1 207 ? 19.309 -2.996 -7.734 1.00 90.75 207 LYS A CA 1
ATOM 1662 C C . LYS A 1 207 ? 20.741 -3.014 -7.221 1.00 90.75 207 LYS A C 1
ATOM 1664 O O . LYS A 1 207 ? 21.676 -2.632 -7.927 1.00 90.75 207 LYS A O 1
ATOM 1669 N N . ARG A 1 208 ? 20.923 -3.507 -5.998 1.00 81.31 208 ARG A N 1
ATOM 1670 C CA . ARG A 1 208 ? 22.265 -3.827 -5.513 1.00 81.31 208 ARG A CA 1
ATOM 1671 C C . ARG A 1 208 ? 22.808 -4.953 -6.392 1.00 81.31 208 ARG A C 1
ATOM 1673 O O . ARG A 1 208 ? 22.106 -5.937 -6.623 1.00 81.31 208 ARG A O 1
ATOM 1680 N N . ILE A 1 209 ? 24.030 -4.799 -6.905 1.00 69.06 209 ILE A N 1
ATOM 1681 C CA . ILE A 1 209 ? 24.711 -5.885 -7.615 1.00 69.06 209 ILE A CA 1
ATOM 1682 C C . ILE A 1 209 ? 24.909 -7.001 -6.599 1.00 69.06 209 ILE A C 1
ATOM 1684 O O . ILE A 1 209 ? 25.732 -6.923 -5.690 1.00 69.06 209 ILE A O 1
ATOM 1688 N N . ASN A 1 210 ? 24.082 -8.021 -6.734 1.00 54.91 210 ASN A N 1
ATOM 1689 C CA . ASN A 1 210 ? 24.138 -9.212 -5.928 1.00 54.91 210 ASN A CA 1
ATOM 1690 C C . ASN A 1 210 ? 25.247 -10.076 -6.546 1.00 54.91 210 ASN A C 1
ATOM 1692 O O . ASN A 1 210 ? 25.047 -10.657 -7.610 1.00 54.91 210 ASN A O 1
A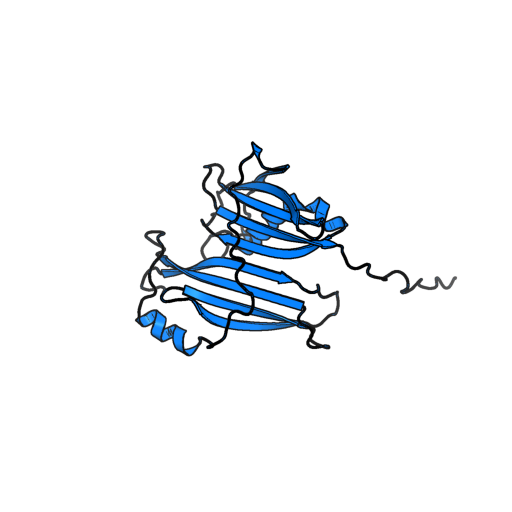TOM 1696 N N . ASN A 1 211 ? 26.426 -10.127 -5.914 1.00 41.59 211 ASN A N 1
ATOM 1697 C CA . ASN A 1 211 ? 27.563 -10.977 -6.306 1.00 41.59 211 ASN A CA 1
ATOM 1698 C C . ASN A 1 211 ? 27.251 -12.481 -6.107 1.00 41.59 211 ASN A C 1
ATOM 1700 O O . ASN A 1 211 ? 28.028 -13.220 -5.514 1.00 41.59 211 ASN A O 1
ATOM 1704 N N . PHE A 1 212 ? 26.130 -12.980 -6.629 1.00 48.16 212 PHE A N 1
ATOM 1705 C CA . PHE A 1 212 ? 25.804 -14.412 -6.679 1.00 48.16 212 PHE A CA 1
ATOM 1706 C C . PHE A 1 212 ? 26.555 -15.133 -7.820 1.00 48.16 212 PHE A C 1
ATOM 1708 O O . PHE A 1 212 ? 26.065 -16.096 -8.398 1.00 48.16 212 PHE A O 1
ATOM 1715 N N . GLY A 1 213 ? 27.761 -14.667 -8.161 1.00 38.72 213 GLY A N 1
ATOM 1716 C CA . GLY A 1 213 ? 28.589 -15.186 -9.254 1.00 38.72 213 GLY A CA 1
ATOM 1717 C C . GLY A 1 213 ? 29.638 -16.224 -8.845 1.00 38.72 213 GLY A C 1
ATOM 1718 O O . GLY A 1 213 ? 30.516 -16.521 -9.649 1.00 38.72 213 GLY A O 1
ATOM 1719 N N . SER A 1 214 ? 29.610 -16.763 -7.621 1.00 37.28 214 SER A N 1
ATOM 1720 C CA . SER A 1 214 ? 30.672 -17.673 -7.157 1.00 37.28 214 SER A CA 1
ATOM 1721 C C . SER A 1 214 ? 30.220 -18.766 -6.184 1.00 37.28 214 SER A C 1
ATOM 1723 O O . SER A 1 214 ? 30.968 -19.112 -5.272 1.00 37.28 214 SER A O 1
ATOM 1725 N N . VAL A 1 215 ? 29.025 -19.339 -6.357 1.00 38.22 215 VAL A N 1
ATOM 1726 C CA . VAL A 1 215 ? 28.631 -20.537 -5.595 1.00 38.22 215 VAL A CA 1
ATOM 1727 C C . VAL A 1 215 ? 28.316 -21.689 -6.548 1.00 38.22 215 VAL A C 1
ATOM 1729 O O . VAL 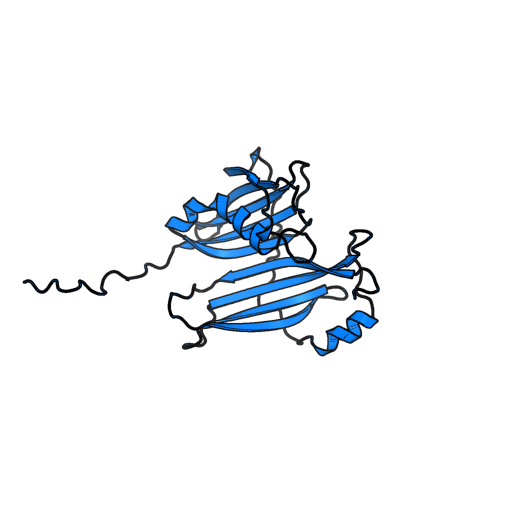A 1 215 ? 27.247 -21.751 -7.141 1.00 38.22 215 VAL A O 1
ATOM 1732 N N . GLY A 1 216 ? 29.289 -22.600 -6.665 1.00 37.81 216 GLY A N 1
ATOM 1733 C CA . GLY A 1 216 ? 29.071 -24.020 -6.948 1.00 37.81 216 GLY A CA 1
ATOM 1734 C C . GLY A 1 216 ? 28.903 -24.435 -8.410 1.00 37.81 216 GLY A C 1
ATOM 1735 O O . GLY A 1 216 ? 27.803 -24.776 -8.832 1.00 37.81 216 GLY A O 1
ATOM 1736 N N . ARG A 1 217 ? 30.009 -24.570 -9.157 1.00 35.06 217 ARG A N 1
ATOM 1737 C CA . ARG A 1 217 ? 30.061 -25.631 -10.177 1.00 35.06 217 ARG A CA 1
ATOM 1738 C C . ARG A 1 217 ? 30.011 -26.962 -9.427 1.00 35.06 217 ARG A C 1
ATOM 1740 O O . ARG A 1 217 ? 30.935 -27.269 -8.681 1.00 35.06 217 ARG A O 1
ATOM 1747 N N . ILE A 1 218 ? 28.929 -27.713 -9.598 1.00 45.41 218 ILE A N 1
ATOM 1748 C CA . ILE A 1 218 ? 28.857 -29.115 -9.182 1.00 45.41 218 ILE A CA 1
ATOM 1749 C C . ILE A 1 218 ? 29.929 -29.865 -9.993 1.00 45.41 218 ILE A C 1
ATOM 1751 O O . ILE A 1 218 ? 29.900 -29.764 -11.224 1.00 45.41 218 ILE A O 1
ATOM 1755 N N . PRO A 1 219 ? 30.890 -30.567 -9.367 1.00 38.72 219 PRO A N 1
ATOM 1756 C CA . PRO A 1 219 ? 31.791 -31.442 -10.100 1.00 38.72 219 PRO A CA 1
ATOM 1757 C C . PRO A 1 219 ? 30.958 -32.568 -10.708 1.00 38.72 219 PRO A C 1
ATOM 1759 O O . PRO A 1 219 ? 30.298 -33.324 -9.997 1.00 38.72 219 PRO A O 1
ATOM 1762 N N . THR A 1 220 ? 30.949 -32.659 -12.032 1.00 46.56 220 THR A N 1
ATOM 1763 C CA . THR A 1 220 ? 30.557 -33.885 -12.719 1.00 46.56 220 THR A CA 1
ATOM 1764 C C . THR A 1 220 ? 31.703 -34.873 -12.540 1.00 46.56 220 THR A C 1
ATOM 1766 O O . THR A 1 220 ? 32.636 -34.874 -13.343 1.00 46.56 220 THR A O 1
ATOM 1769 N N . ASP A 1 221 ? 31.671 -35.662 -11.468 1.00 49.22 221 ASP A N 1
ATOM 1770 C CA . ASP A 1 221 ? 32.509 -36.855 -11.392 1.00 49.22 221 ASP A CA 1
ATOM 1771 C C . ASP A 1 221 ? 32.005 -37.859 -12.434 1.00 49.22 221 ASP A C 1
ATOM 1773 O O . ASP A 1 221 ? 30.814 -38.176 -12.510 1.00 49.22 221 ASP A O 1
ATOM 1777 N N . GLY A 1 222 ? 32.928 -38.259 -13.305 1.00 48.56 222 GLY A N 1
ATOM 1778 C CA . GLY A 1 222 ? 32.698 -39.170 -14.415 1.00 48.56 222 GLY A CA 1
ATOM 1779 C C . GLY A 1 222 ? 32.433 -40.603 -13.962 1.00 48.56 222 GLY A C 1
ATOM 1780 O O . GLY A 1 222 ? 32.934 -41.052 -12.931 1.00 48.56 222 GLY A O 1
ATOM 1781 N N . MET A 1 223 ? 31.639 -41.296 -14.780 1.00 37.12 223 MET A N 1
ATOM 1782 C CA . MET A 1 223 ? 31.666 -42.756 -14.915 1.00 37.12 223 MET A CA 1
ATOM 1783 C C . MET A 1 223 ? 32.970 -43.218 -15.561 1.00 37.12 223 MET A C 1
ATOM 1785 O O . MET A 1 223 ? 33.488 -42.469 -16.423 1.00 37.12 223 MET A O 1
#

Mean predicted aligned error: 7.07 Å

Secondary structure (DSSP, 8-state):
-GGGTEEEEEEEEEEEES----TT--EEEEEEEEEETTTEEEEEEEEEETTT--EEEEEEEEEEEEETTT--EE---HHHHHHHGGGB-----SS----PPPPPP-TTS-SEEEEEE---GGGB-TTSSB-HHHHHHHHHHTTTTHHHHEEEEEEEEEE-----TT--EEEEEEEEE-TTS-EEEEEEEEETTS-EEEEEEEEEEEPP-----SS--------